Protein AF-A0A183IRE8-F1 (afdb_monomer_lite)

Sequence (276 aa):
MFDVYLGPLEVLHYILEGDEGDVHSLEAHPLFSELLFLESNCEDETADECCWVERSRWLKFEERAELDSGRWSKPLISLLSFQSLQQLRGCFKKSAPFLQNQVTSFNQLAEQIVENLLKEGDIQRSEAKICKECLQSPKKHLVGSRFATGINDEKEKPQTQEEDAVTPSFSSKLESKEKHVLTSILSPHPPSNILRKLPKDVEGACILIGYIPNITRPVAQFVRLEQAQLMPDLLEVPIPTRFVFVLFVPIGHVEQNAVMIGRCLGALFVDEVRED

Structure (mmCIF, N/CA/C/O backbone):
data_AF-A0A183IRE8-F1
#
_entry.id   AF-A0A183IRE8-F1
#
loop_
_atom_site.group_PDB
_atom_site.id
_atom_site.type_symbol
_atom_site.label_atom_id
_atom_site.label_alt_id
_atom_site.label_comp_id
_atom_site.label_asym_id
_atom_site.label_entity_id
_atom_site.label_seq_id
_atom_site.pdbx_PDB_ins_code
_atom_site.Cartn_x
_atom_site.Cartn_y
_atom_site.Cartn_z
_atom_site.occupancy
_atom_site.B_iso_or_equiv
_atom_site.auth_seq_id
_atom_site.auth_comp_id
_atom_site.auth_asym_id
_atom_site.auth_atom_id
_atom_site.pdbx_PDB_model_num
ATOM 1 N N . MET A 1 1 ? 10.516 -37.248 -8.821 1.00 34.56 1 MET A N 1
ATOM 2 C CA . MET A 1 1 ? 10.447 -36.250 -7.744 1.00 34.56 1 MET A CA 1
ATOM 3 C C . MET A 1 1 ? 10.292 -34.949 -8.495 1.00 34.56 1 MET A C 1
ATOM 5 O O . MET A 1 1 ? 11.198 -34.615 -9.241 1.00 34.56 1 MET A O 1
ATOM 9 N N . PHE A 1 2 ? 9.068 -34.431 -8.563 1.00 35.81 2 PHE A N 1
AT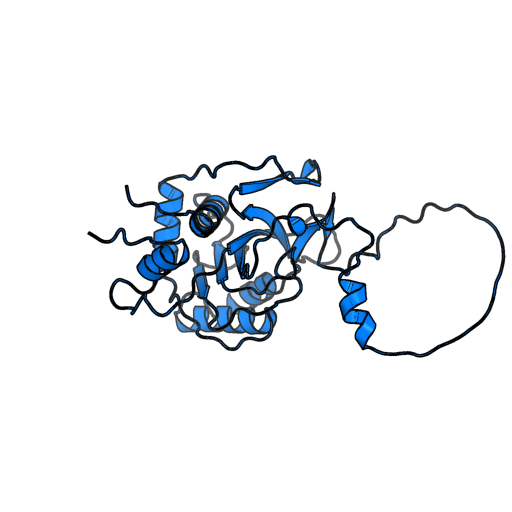OM 10 C CA . PHE A 1 2 ? 8.806 -33.190 -9.286 1.00 35.81 2 PHE A CA 1
ATOM 11 C C . PHE A 1 2 ? 9.207 -32.067 -8.338 1.00 35.81 2 PHE A C 1
ATOM 13 O O . PHE A 1 2 ? 8.664 -32.027 -7.237 1.00 35.81 2 PHE A O 1
ATOM 20 N N . ASP A 1 3 ? 10.174 -31.242 -8.736 1.00 33.34 3 ASP A N 1
ATOM 21 C CA . ASP A 1 3 ? 10.448 -29.976 -8.058 1.00 33.34 3 ASP A CA 1
ATOM 22 C C . ASP A 1 3 ? 9.158 -29.158 -8.119 1.00 33.34 3 ASP A C 1
ATOM 24 O O . ASP A 1 3 ? 8.680 -28.817 -9.209 1.00 33.34 3 ASP A O 1
ATOM 28 N N . VAL A 1 4 ? 8.531 -28.934 -6.966 1.00 45.22 4 VAL A N 1
ATOM 29 C CA . VAL A 1 4 ? 7.357 -28.072 -6.876 1.00 45.22 4 VAL A CA 1
ATOM 30 C C . VAL A 1 4 ? 7.907 -26.662 -6.748 1.00 45.22 4 VAL A C 1
ATOM 32 O O . VAL A 1 4 ? 8.344 -26.236 -5.687 1.00 45.22 4 VAL A O 1
ATOM 35 N N . TYR A 1 5 ? 7.962 -25.953 -7.870 1.00 49.03 5 TYR A N 1
ATOM 36 C CA . TYR A 1 5 ? 8.235 -24.523 -7.859 1.00 49.03 5 TYR A CA 1
ATOM 37 C C . TYR A 1 5 ? 7.138 -23.843 -7.034 1.00 49.03 5 TYR A C 1
ATOM 39 O O . TYR A 1 5 ? 5.971 -24.025 -7.357 1.00 49.03 5 TYR A O 1
ATOM 47 N N . LEU A 1 6 ? 7.506 -23.090 -5.991 1.00 52.91 6 LEU A N 1
ATOM 48 C CA . LEU A 1 6 ? 6.602 -22.140 -5.345 1.00 52.91 6 LEU A CA 1
ATOM 49 C C . LEU A 1 6 ? 7.028 -20.714 -5.716 1.00 52.91 6 LEU A C 1
ATOM 51 O O . LEU A 1 6 ? 7.963 -20.151 -5.153 1.00 52.91 6 LEU A O 1
ATOM 55 N N . GLY A 1 7 ? 6.342 -20.103 -6.672 1.00 58.84 7 GLY A N 1
ATOM 56 C CA . GLY A 1 7 ? 6.437 -18.679 -6.952 1.00 58.84 7 GLY A CA 1
ATOM 57 C C . GLY A 1 7 ? 5.934 -17.818 -5.779 1.00 58.84 7 GLY A C 1
ATOM 58 O O . GLY A 1 7 ? 5.276 -18.318 -4.862 1.00 58.84 7 GLY A O 1
ATOM 59 N N . PRO A 1 8 ? 6.163 -16.492 -5.822 1.00 60.38 8 PRO A N 1
ATOM 60 C CA . PRO A 1 8 ? 5.701 -15.537 -4.804 1.00 60.38 8 PRO A CA 1
ATOM 61 C C . PRO A 1 8 ? 4.225 -15.707 -4.421 1.00 60.38 8 PRO A C 1
ATOM 63 O O . PRO A 1 8 ? 3.831 -15.564 -3.263 1.00 60.38 8 PRO A O 1
ATOM 66 N N . LEU A 1 9 ? 3.403 -16.028 -5.422 1.00 61.34 9 LEU A N 1
ATOM 67 C CA . LEU A 1 9 ? 1.973 -16.258 -5.285 1.00 61.34 9 LEU A CA 1
ATOM 68 C C . LEU A 1 9 ? 1.639 -17.552 -4.566 1.00 61.34 9 LEU A C 1
ATOM 70 O O . LEU A 1 9 ? 0.673 -17.567 -3.816 1.00 61.34 9 LEU A O 1
ATOM 74 N N . GLU A 1 10 ? 2.426 -18.602 -4.757 1.00 62.94 10 GLU A N 1
ATOM 75 C CA . GLU A 1 10 ? 2.242 -19.883 -4.080 1.00 62.94 10 GLU A CA 1
ATOM 76 C C . GLU A 1 10 ? 2.718 -19.781 -2.630 1.00 62.94 10 GLU A C 1
ATOM 78 O O . GLU A 1 10 ? 2.055 -20.296 -1.737 1.00 62.94 10 GLU A O 1
ATOM 83 N N . VAL A 1 11 ? 3.781 -19.014 -2.355 1.00 65.69 11 VAL A N 1
ATOM 84 C CA . VAL A 1 11 ? 4.189 -18.668 -0.982 1.00 65.69 11 VAL A CA 1
ATOM 85 C C . VAL A 1 11 ? 3.098 -17.860 -0.280 1.00 65.69 11 VAL A C 1
ATOM 87 O O . VAL A 1 11 ? 2.743 -18.156 0.860 1.00 65.69 11 VAL A O 1
ATOM 90 N N . LEU A 1 12 ? 2.531 -16.852 -0.948 1.00 67.62 12 LEU A N 1
ATOM 91 C CA . LEU A 1 12 ? 1.402 -16.092 -0.412 1.00 67.62 12 LEU A CA 1
ATOM 92 C C . LEU A 1 12 ? 0.166 -16.972 -0.245 1.00 67.62 12 LEU A C 1
ATOM 94 O O . LEU A 1 12 ? -0.453 -16.930 0.807 1.00 67.62 12 LEU A O 1
ATOM 98 N N . HIS A 1 13 ? -0.177 -17.800 -1.224 1.00 63.81 13 HIS A N 1
ATOM 99 C CA . HIS A 1 13 ? -1.293 -18.735 -1.138 1.00 63.81 13 HIS A CA 1
ATOM 100 C C . HIS A 1 13 ? -1.107 -19.699 0.036 1.00 63.81 13 HIS A C 1
ATOM 102 O O . HIS A 1 13 ? -1.996 -19.812 0.865 1.00 63.81 13 HIS A O 1
ATOM 108 N N . TYR A 1 14 ? 0.077 -20.277 0.214 1.00 64.81 14 TYR A N 1
ATOM 109 C CA . TYR A 1 14 ? 0.388 -21.120 1.366 1.00 64.81 14 TYR A CA 1
ATOM 110 C C . TYR A 1 14 ? 0.271 -20.359 2.699 1.00 64.81 14 TYR A C 1
ATOM 112 O O . TYR A 1 14 ? -0.251 -20.881 3.684 1.00 64.81 14 TYR A O 1
ATOM 120 N N . ILE A 1 15 ? 0.722 -19.100 2.748 1.00 63.75 15 ILE A N 1
ATOM 121 C CA . ILE A 1 15 ? 0.606 -18.247 3.943 1.00 63.75 15 ILE A CA 1
ATOM 122 C C . ILE A 1 15 ? -0.857 -17.892 4.258 1.00 63.75 15 ILE A C 1
ATOM 124 O O . ILE A 1 15 ? -1.199 -17.761 5.436 1.00 63.75 15 ILE A O 1
ATOM 128 N N . LEU A 1 16 ? -1.693 -17.695 3.236 1.00 63.22 16 LEU A N 1
ATOM 129 C CA . LEU A 1 16 ? -3.036 -17.119 3.357 1.00 63.22 16 LEU A CA 1
ATOM 130 C C . LEU A 1 16 ? -4.154 -18.173 3.369 1.00 63.22 16 LEU A C 1
ATOM 132 O O . LEU A 1 16 ? -5.119 -18.028 4.113 1.00 63.22 16 LEU A O 1
ATOM 136 N N . GLU A 1 17 ? -4.033 -19.213 2.553 1.00 57.50 17 GLU A N 1
ATOM 137 C CA . GLU A 1 17 ? -5.046 -20.242 2.285 1.00 57.50 17 GLU A CA 1
ATOM 138 C C . GLU A 1 17 ? -4.648 -21.622 2.855 1.00 57.50 17 GLU A C 1
ATOM 140 O O . GLU A 1 17 ? -5.501 -22.494 3.006 1.00 57.50 17 GLU A O 1
ATOM 145 N N . GLY A 1 18 ? -3.387 -21.809 3.270 1.00 56.41 18 GLY A N 1
ATOM 146 C CA . GLY A 1 18 ? -2.888 -23.091 3.779 1.00 56.41 18 GLY A CA 1
ATOM 147 C C . GLY A 1 18 ? -2.731 -24.147 2.676 1.00 56.41 18 GLY A C 1
ATOM 148 O O . GLY A 1 18 ? -2.629 -23.813 1.503 1.00 56.41 18 GLY A O 1
ATOM 149 N N . ASP A 1 19 ? -2.691 -25.426 3.057 1.00 53.12 19 ASP A N 1
ATOM 150 C CA . ASP A 1 19 ? -2.487 -26.577 2.148 1.00 53.12 19 ASP A CA 1
ATOM 151 C C . ASP A 1 19 ? -3.797 -27.068 1.482 1.00 53.12 19 ASP A C 1
ATOM 153 O O . ASP A 1 19 ? -3.827 -28.112 0.841 1.00 53.12 19 ASP A O 1
ATOM 157 N N . GLU A 1 20 ? -4.920 -26.361 1.681 1.00 49.06 20 GLU A N 1
ATOM 158 C CA . GLU A 1 20 ? -6.262 -26.832 1.283 1.00 49.06 20 GLU A CA 1
ATOM 159 C C . GLU A 1 20 ? -6.780 -26.248 -0.049 1.00 49.06 20 GLU A C 1
ATOM 161 O O . GLU A 1 20 ? -7.888 -26.580 -0.477 1.00 49.06 20 GLU A O 1
ATOM 166 N N . GLY A 1 21 ? -6.001 -25.400 -0.729 1.00 49.88 21 GLY A N 1
ATOM 167 C CA . GLY A 1 21 ? -6.347 -24.838 -2.038 1.00 49.88 21 GLY A CA 1
ATOM 168 C C . GLY A 1 21 ? -5.751 -25.641 -3.197 1.00 49.88 21 GLY A C 1
ATOM 169 O O . GLY A 1 21 ? -4.587 -26.025 -3.162 1.00 49.88 21 GLY A O 1
ATOM 170 N N . ASP A 1 22 ? -6.533 -25.888 -4.252 1.00 48.50 22 ASP A N 1
ATOM 171 C CA . ASP A 1 22 ? -6.048 -26.519 -5.487 1.00 48.50 22 ASP A CA 1
ATOM 172 C C . ASP A 1 22 ? -5.129 -25.532 -6.243 1.00 48.50 22 ASP A C 1
ATOM 174 O O . ASP A 1 22 ? -5.569 -24.758 -7.102 1.00 48.50 22 ASP A O 1
ATOM 178 N N . VAL A 1 23 ? -3.843 -25.523 -5.862 1.00 50.22 23 VAL A N 1
ATOM 179 C CA . VAL A 1 23 ? -2.781 -24.614 -6.347 1.00 50.22 23 VAL A CA 1
ATOM 180 C C . VAL A 1 23 ? -2.656 -24.640 -7.878 1.00 50.22 23 VAL A C 1
ATOM 182 O O . VAL A 1 23 ? -2.256 -23.663 -8.504 1.00 50.22 23 VAL A O 1
ATOM 185 N N . HIS A 1 24 ? -3.086 -25.732 -8.512 1.00 46.19 24 HIS A N 1
ATOM 186 C CA . HIS A 1 24 ? -2.929 -25.998 -9.940 1.00 46.19 24 HIS A CA 1
ATOM 187 C C . HIS A 1 24 ? -3.808 -25.157 -10.885 1.00 46.19 24 HIS A C 1
ATOM 189 O O . HIS A 1 24 ? -3.709 -25.328 -12.100 1.00 46.19 24 HIS A O 1
ATOM 195 N N . SER A 1 25 ? -4.660 -24.261 -10.371 1.00 50.06 25 SER A N 1
ATOM 196 C CA . SER A 1 25 ? -5.586 -23.460 -11.193 1.00 50.06 25 SER A CA 1
ATOM 197 C C . SER A 1 25 ? -5.311 -21.950 -11.225 1.00 50.06 25 SER A C 1
ATOM 199 O O . SER A 1 25 ? -5.958 -21.239 -11.996 1.00 50.06 25 SER A O 1
ATOM 201 N N . LEU A 1 26 ? -4.361 -21.445 -10.431 1.00 60.09 26 LEU A N 1
ATOM 202 C CA . LEU A 1 26 ? -4.026 -20.019 -10.393 1.00 60.09 26 LEU A CA 1
ATOM 203 C C . LEU A 1 26 ? -2.845 -19.728 -11.325 1.00 60.09 26 LEU A C 1
ATOM 205 O O . LEU A 1 26 ? -1.710 -20.106 -11.050 1.00 60.09 26 LEU A O 1
ATOM 209 N N . GLU A 1 27 ? -3.112 -19.048 -12.439 1.00 63.38 27 GLU A N 1
ATOM 210 C CA . GLU A 1 27 ? -2.063 -18.603 -13.357 1.00 63.38 27 GLU A CA 1
ATOM 211 C C . GLU A 1 27 ? -1.200 -17.536 -12.664 1.00 63.38 27 GLU A C 1
ATOM 213 O O . GLU A 1 27 ? -1.694 -16.496 -12.220 1.00 63.38 27 GLU A O 1
ATOM 218 N N . ALA A 1 28 ? 0.090 -17.830 -12.492 1.00 72.06 28 ALA A N 1
ATOM 219 C CA . ALA A 1 28 ? 1.004 -16.944 -11.792 1.00 72.06 28 ALA A CA 1
ATOM 220 C C . ALA A 1 28 ? 1.545 -15.859 -12.732 1.00 72.06 28 ALA A C 1
ATOM 222 O O . ALA A 1 28 ? 2.204 -16.154 -13.730 1.00 72.06 28 ALA A O 1
ATOM 223 N N . HIS A 1 29 ? 1.315 -14.596 -12.374 1.00 83.50 29 HIS A N 1
ATOM 224 C CA . HIS A 1 29 ? 1.820 -13.436 -13.105 1.00 83.50 29 HIS A CA 1
ATOM 225 C C . HIS A 1 29 ? 3.054 -12.839 -12.410 1.00 83.50 29 HIS A C 1
ATOM 227 O O . HIS A 1 29 ? 3.109 -12.814 -11.176 1.00 83.50 29 HIS A O 1
ATOM 233 N N . PRO A 1 30 ? 4.049 -12.319 -13.156 1.00 88.25 30 PRO A N 1
ATOM 234 C CA . PRO A 1 30 ? 5.121 -11.526 -12.566 1.00 88.25 30 PRO A CA 1
ATOM 235 C C . PRO A 1 30 ? 4.552 -10.313 -11.826 1.00 88.25 30 PRO A C 1
ATOM 237 O O . PRO A 1 30 ? 3.609 -9.685 -12.308 1.00 88.25 30 PRO A O 1
ATOM 240 N N . LEU A 1 31 ? 5.162 -9.939 -10.701 1.00 91.12 31 LEU A N 1
ATOM 241 C CA . LEU A 1 31 ? 4.717 -8.794 -9.914 1.00 91.12 31 LEU A CA 1
ATOM 242 C C . LEU A 1 31 ? 5.678 -7.617 -10.015 1.00 91.12 31 LEU A C 1
ATOM 244 O O . LEU A 1 31 ? 6.898 -7.753 -9.913 1.00 91.12 31 LEU A O 1
ATOM 248 N N . PHE A 1 32 ? 5.092 -6.437 -10.157 1.00 94.50 32 PHE A N 1
ATOM 249 C CA . PHE A 1 32 ? 5.722 -5.176 -9.815 1.00 94.50 32 PHE A CA 1
ATOM 250 C C . PHE A 1 32 ? 5.057 -4.649 -8.543 1.00 94.50 32 PHE A C 1
ATOM 252 O O . PHE A 1 32 ? 3.830 -4.602 -8.462 1.00 94.50 32 PHE A O 1
ATOM 259 N N . SER A 1 33 ? 5.846 -4.278 -7.537 1.00 95.75 33 SER A N 1
ATOM 260 C CA . SER A 1 33 ? 5.312 -3.771 -6.273 1.00 95.75 33 SER A CA 1
ATOM 261 C C . SER A 1 33 ? 5.856 -2.402 -5.909 1.00 95.75 33 SER A C 1
ATOM 263 O O . SER A 1 33 ? 7.030 -2.113 -6.133 1.00 95.75 33 SER A O 1
ATOM 265 N N . GLU A 1 34 ? 5.003 -1.586 -5.302 1.00 96.81 34 GLU A N 1
ATOM 266 C CA . GLU A 1 34 ? 5.341 -0.264 -4.780 1.00 96.81 34 GLU A CA 1
ATOM 267 C C . GLU A 1 34 ? 4.964 -0.170 -3.307 1.00 96.81 34 GLU A C 1
ATOM 269 O O . GLU A 1 34 ? 3.898 -0.625 -2.886 1.00 96.81 34 GLU A O 1
ATOM 274 N N . LEU A 1 35 ? 5.839 0.455 -2.524 1.00 97.38 35 LEU A N 1
ATOM 275 C CA . LEU A 1 35 ? 5.600 0.814 -1.137 1.00 97.38 35 LEU A CA 1
ATOM 276 C C . LEU A 1 35 ? 5.450 2.321 -1.029 1.00 97.38 35 LEU A C 1
ATOM 278 O O . LEU A 1 35 ? 6.407 3.062 -1.264 1.00 97.38 35 LEU A O 1
ATOM 282 N N . LEU A 1 36 ? 4.274 2.750 -0.582 1.00 97.00 36 LEU A N 1
ATOM 283 C CA . LEU A 1 36 ? 3.995 4.128 -0.229 1.00 97.00 36 LEU A CA 1
ATOM 284 C C . LEU A 1 36 ? 3.869 4.272 1.286 1.00 97.00 36 LEU A C 1
ATOM 286 O O . LEU A 1 36 ? 3.296 3.427 1.981 1.00 97.00 36 LEU A O 1
ATOM 290 N N . PHE A 1 37 ? 4.406 5.377 1.786 1.00 95.38 37 PHE A N 1
ATOM 291 C CA . PHE A 1 37 ? 4.333 5.755 3.186 1.00 95.38 37 PHE A CA 1
ATOM 292 C C . PHE A 1 37 ? 3.465 7.001 3.353 1.00 95.38 37 PHE A C 1
ATOM 294 O O . PHE A 1 37 ? 3.597 7.944 2.576 1.00 95.38 37 PHE A O 1
ATOM 301 N N . LEU A 1 38 ? 2.571 7.003 4.343 1.00 93.94 38 LEU A N 1
ATOM 302 C CA . LEU A 1 38 ? 1.716 8.157 4.613 1.00 93.94 38 LEU A CA 1
ATOM 303 C C . LEU A 1 38 ? 2.516 9.253 5.322 1.00 93.94 38 LEU A C 1
ATOM 305 O O . LEU A 1 38 ? 2.998 9.056 6.439 1.00 93.94 38 LEU A O 1
ATOM 309 N N . GLU A 1 39 ? 2.602 10.417 4.696 1.00 88.75 39 GLU A N 1
ATOM 310 C CA . GLU A 1 39 ? 3.208 11.620 5.252 1.00 88.75 39 GLU A CA 1
ATOM 311 C C . GLU A 1 39 ? 2.124 12.654 5.548 1.00 88.75 39 GLU A C 1
ATOM 313 O O . GLU A 1 39 ? 1.183 12.838 4.776 1.00 88.75 39 GLU A O 1
ATOM 318 N N . SER A 1 40 ? 2.238 13.328 6.691 1.00 79.62 40 SER A N 1
ATOM 319 C CA . SER A 1 40 ? 1.422 14.507 6.988 1.00 79.62 40 SER A CA 1
ATOM 320 C C . SER A 1 40 ? 2.179 15.729 6.485 1.00 79.62 40 SER A C 1
ATOM 322 O O . SER A 1 40 ? 3.323 15.940 6.888 1.00 79.62 40 SER A O 1
ATOM 324 N N . ASN A 1 41 ? 1.572 16.490 5.575 1.00 58.59 41 ASN A N 1
ATOM 325 C CA . ASN A 1 41 ? 2.189 17.678 5.000 1.00 58.59 41 ASN A CA 1
ATOM 326 C C . ASN A 1 41 ? 2.127 18.800 6.053 1.00 58.59 41 ASN A C 1
ATOM 328 O O . ASN A 1 41 ? 1.117 19.477 6.181 1.00 58.59 41 ASN A O 1
ATOM 332 N N . CYS A 1 42 ? 3.174 18.954 6.866 1.00 48.31 42 CYS A N 1
ATOM 333 C CA . CYS A 1 42 ? 3.242 20.008 7.890 1.00 48.31 42 CYS A CA 1
ATOM 334 C C . CYS A 1 42 ? 3.743 21.361 7.341 1.00 48.31 42 CYS A C 1
ATOM 336 O O . CYS A 1 42 ? 3.923 22.290 8.125 1.00 48.31 42 CYS A O 1
ATOM 338 N N . GLU A 1 43 ? 4.039 21.463 6.039 1.00 46.84 43 GLU A N 1
ATOM 339 C CA . GLU A 1 43 ? 4.733 22.621 5.449 1.00 46.84 43 GLU A CA 1
ATOM 340 C C . GLU A 1 43 ? 3.804 23.610 4.722 1.00 46.84 43 GLU A C 1
ATOM 342 O O . GLU A 1 43 ? 4.151 24.786 4.619 1.00 46.84 43 GLU A O 1
ATOM 347 N N . ASP A 1 44 ? 2.609 23.186 4.297 1.00 43.66 44 ASP A N 1
ATOM 348 C CA . ASP A 1 44 ? 1.636 24.053 3.624 1.00 43.66 44 ASP A CA 1
ATOM 349 C C . ASP A 1 44 ? 0.518 24.454 4.599 1.00 43.66 44 ASP A C 1
ATOM 351 O O . ASP A 1 44 ? -0.306 23.637 5.000 1.00 43.66 44 ASP A O 1
ATOM 355 N N . GLU A 1 45 ? 0.451 25.736 4.973 1.00 44.00 45 GLU A N 1
ATOM 356 C CA . GLU A 1 45 ? -0.563 26.291 5.895 1.00 44.00 45 GLU A CA 1
ATOM 357 C C . GLU A 1 45 ? -2.017 26.206 5.364 1.00 44.00 45 GLU A C 1
ATOM 359 O O . GLU A 1 45 ? -2.964 26.634 6.030 1.00 44.00 45 GLU A O 1
ATOM 364 N N . THR A 1 46 ? -2.230 25.648 4.169 1.00 44.09 46 THR A N 1
ATOM 365 C CA . THR A 1 46 ? -3.548 25.431 3.570 1.00 44.09 46 THR A CA 1
ATOM 366 C C . THR A 1 46 ? -3.974 23.969 3.705 1.00 44.09 46 THR A C 1
ATOM 368 O O . THR A 1 46 ? -3.789 23.185 2.785 1.00 44.09 46 THR A O 1
ATOM 371 N N . ALA A 1 47 ? -4.612 23.670 4.841 1.00 45.56 47 ALA A N 1
ATOM 372 C CA . ALA A 1 47 ? -5.266 22.409 5.210 1.00 45.56 47 ALA A CA 1
ATOM 373 C C . ALA A 1 47 ? -4.339 21.184 5.355 1.00 45.56 47 ALA A C 1
ATOM 375 O O . ALA A 1 47 ? -3.638 20.789 4.433 1.00 45.56 47 ALA A O 1
ATOM 376 N N . ASP A 1 48 ? -4.416 20.554 6.533 1.00 50.66 48 ASP A N 1
ATOM 377 C CA . ASP A 1 48 ? -3.797 19.276 6.905 1.00 50.66 48 ASP A CA 1
ATOM 378 C C . ASP A 1 48 ? -4.196 18.122 5.954 1.00 50.66 48 ASP A C 1
ATOM 380 O O . ASP A 1 48 ? -4.985 17.243 6.309 1.00 50.66 48 ASP A O 1
ATOM 384 N N . GLU A 1 49 ? -3.674 18.090 4.730 1.00 69.25 49 GLU A N 1
ATOM 385 C CA . GLU A 1 49 ? -3.877 16.978 3.804 1.00 69.25 49 GLU A CA 1
ATOM 386 C C . GLU A 1 49 ? -2.663 16.043 3.850 1.00 69.25 49 GLU A C 1
ATOM 388 O O . GLU A 1 49 ? -1.582 16.327 3.332 1.00 69.25 49 GLU A O 1
ATOM 393 N N . CYS A 1 50 ? -2.831 14.894 4.512 1.00 84.88 50 CYS A N 1
ATOM 394 C CA . CYS A 1 50 ? -1.858 13.809 4.429 1.00 84.88 50 CYS A CA 1
ATOM 395 C C . CYS A 1 50 ? -1.814 13.239 3.004 1.00 84.88 50 CYS A C 1
ATOM 397 O O . CYS A 1 50 ? -2.840 13.157 2.325 1.00 84.88 50 CYS A O 1
ATOM 399 N N . CYS A 1 51 ? -0.633 12.826 2.549 1.00 91.94 51 CYS A N 1
ATOM 400 C CA . CYS A 1 51 ? -0.437 12.223 1.235 1.00 91.94 51 CYS A CA 1
ATOM 401 C C . CYS A 1 51 ? 0.452 10.983 1.326 1.00 91.94 51 CYS A C 1
ATOM 403 O O . CYS A 1 51 ? 1.282 10.840 2.222 1.00 91.94 51 CYS A O 1
ATOM 405 N N . TRP A 1 52 ? 0.253 10.057 0.399 1.00 94.56 52 TRP A N 1
ATOM 406 C CA . TRP A 1 52 ? 1.087 8.874 0.263 1.00 94.56 52 TRP A CA 1
ATOM 407 C C . TRP A 1 52 ? 2.290 9.211 -0.598 1.00 94.56 52 TRP A C 1
ATOM 409 O O . TRP A 1 52 ? 2.120 9.697 -1.711 1.00 94.56 52 TRP A O 1
ATOM 419 N N . VAL A 1 53 ? 3.488 8.922 -0.109 1.00 93.38 53 VAL A N 1
ATOM 420 C CA . VAL A 1 53 ? 4.739 9.168 -0.828 1.00 93.38 53 VAL A CA 1
ATOM 421 C C . VAL A 1 53 ? 5.427 7.839 -1.087 1.00 93.38 53 VAL A C 1
ATOM 423 O O . VAL A 1 53 ? 5.662 7.055 -0.164 1.00 93.38 53 VAL A O 1
ATOM 426 N N . GLU A 1 54 ? 5.744 7.568 -2.347 1.00 94.38 54 GLU A N 1
ATOM 427 C CA . GLU A 1 54 ? 6.474 6.371 -2.748 1.00 94.38 54 GLU A CA 1
ATOM 428 C C . GLU A 1 54 ? 7.876 6.330 -2.114 1.00 94.38 54 GLU A C 1
ATOM 430 O O . GLU A 1 54 ? 8.652 7.285 -2.177 1.00 94.38 54 GLU A O 1
ATOM 435 N N . ARG A 1 55 ? 8.219 5.210 -1.471 1.00 94.38 55 ARG A N 1
ATOM 436 C CA . ARG A 1 55 ? 9.502 5.028 -0.771 1.00 94.38 55 ARG A CA 1
ATOM 437 C C . ARG A 1 55 ? 10.370 3.944 -1.386 1.00 94.38 55 ARG A C 1
ATOM 439 O O . ARG A 1 55 ? 11.598 4.000 -1.275 1.00 94.38 55 ARG A O 1
ATOM 446 N N . SER A 1 56 ? 9.773 2.907 -1.958 1.00 95.62 56 SER A N 1
ATOM 447 C CA . SER A 1 56 ? 10.504 1.773 -2.524 1.00 95.62 56 SER A CA 1
ATOM 448 C C . SER A 1 56 ? 9.652 1.044 -3.547 1.00 95.62 56 SER A C 1
ATOM 450 O O . SER A 1 56 ? 8.431 1.025 -3.419 1.00 95.62 56 SER A O 1
ATOM 452 N N . ARG A 1 57 ? 10.304 0.391 -4.507 1.00 95.75 57 ARG A N 1
ATOM 453 C CA . ARG A 1 57 ? 9.642 -0.461 -5.494 1.00 95.75 57 ARG A CA 1
ATOM 454 C C . ARG A 1 57 ? 10.451 -1.712 -5.802 1.00 95.75 57 ARG A C 1
ATOM 456 O O . ARG A 1 57 ? 11.675 -1.717 -5.646 1.00 95.75 57 ARG A O 1
ATOM 463 N N . TRP A 1 58 ? 9.771 -2.750 -6.277 1.00 95.19 58 TRP A N 1
ATOM 464 C CA . TRP A 1 58 ? 10.373 -4.022 -6.656 1.00 95.19 58 TRP A CA 1
ATOM 465 C C . TRP A 1 58 ? 9.819 -4.529 -7.984 1.00 95.19 58 TRP A C 1
ATOM 467 O O . TRP A 1 58 ? 8.618 -4.516 -8.226 1.00 95.19 58 TRP A O 1
ATOM 477 N N . LEU A 1 59 ? 10.722 -5.047 -8.812 1.00 90.69 59 LEU A N 1
ATOM 478 C CA . LEU A 1 59 ? 10.396 -5.900 -9.966 1.00 90.69 59 LEU A CA 1
ATOM 479 C C . LEU A 1 59 ? 11.175 -7.222 -9.913 1.00 90.69 59 LEU A C 1
ATOM 481 O O . LEU A 1 59 ? 10.661 -8.285 -10.222 1.00 90.69 59 LEU A O 1
ATOM 485 N N . LYS A 1 60 ? 12.446 -7.129 -9.520 1.00 87.06 60 LYS A N 1
ATOM 486 C CA . LYS A 1 60 ? 13.343 -8.251 -9.185 1.00 87.06 60 LYS A CA 1
ATOM 487 C C . LYS A 1 60 ? 14.260 -7.850 -8.041 1.00 87.06 60 LYS A C 1
ATOM 489 O O . LYS A 1 60 ? 14.499 -8.588 -7.100 1.00 87.06 60 LYS A O 1
ATOM 494 N N . PHE A 1 61 ? 14.760 -6.627 -8.151 1.00 91.38 61 PHE A N 1
ATOM 495 C CA . PHE A 1 61 ? 15.537 -5.948 -7.134 1.00 91.38 61 PHE A CA 1
ATOM 496 C C . PHE A 1 61 ? 14.716 -4.807 -6.549 1.00 91.38 61 PHE A C 1
ATOM 498 O O . PHE A 1 61 ? 13.820 -4.279 -7.211 1.00 91.38 61 PHE A O 1
ATOM 505 N N . GLU A 1 62 ? 15.072 -4.425 -5.333 1.00 94.56 62 GLU A N 1
ATOM 506 C CA . GLU A 1 62 ? 14.571 -3.239 -4.661 1.00 94.56 62 GLU A CA 1
ATOM 507 C C . GLU A 1 62 ? 15.275 -1.995 -5.211 1.00 94.56 62 GLU A C 1
ATOM 509 O O . GLU A 1 62 ? 16.503 -1.946 -5.301 1.00 94.56 62 GLU A O 1
ATOM 514 N N . GLU A 1 63 ? 14.505 -0.965 -5.530 1.00 94.56 63 GLU A N 1
ATOM 515 C CA . GLU A 1 63 ? 14.992 0.400 -5.712 1.00 94.56 63 GLU A CA 1
ATOM 516 C C . GLU A 1 63 ? 14.331 1.272 -4.639 1.00 94.56 63 GLU A C 1
ATOM 518 O O . GLU A 1 63 ? 13.137 1.135 -4.371 1.00 94.56 63 GLU A O 1
ATOM 523 N N . ARG A 1 64 ? 15.099 2.153 -3.991 1.00 93.50 64 ARG A N 1
ATOM 524 C CA . ARG A 1 64 ? 14.597 3.063 -2.951 1.00 93.50 64 ARG A CA 1
ATOM 525 C C . ARG A 1 64 ? 14.577 4.490 -3.461 1.00 93.50 64 ARG A C 1
ATOM 527 O O . ARG A 1 64 ? 15.513 4.902 -4.145 1.00 93.50 64 ARG A O 1
ATOM 534 N N . ALA A 1 65 ? 13.549 5.238 -3.090 1.00 91.38 65 ALA A N 1
ATOM 535 C CA . ALA A 1 65 ? 13.490 6.659 -3.374 1.00 91.38 65 ALA A CA 1
ATOM 536 C C . ALA A 1 65 ? 14.415 7.419 -2.409 1.00 91.38 65 ALA A C 1
ATOM 538 O O . ALA A 1 65 ? 14.279 7.333 -1.186 1.00 91.38 65 ALA A O 1
ATOM 539 N N . GLU A 1 66 ? 15.370 8.162 -2.958 1.00 87.88 66 GLU A N 1
ATOM 540 C CA . GLU A 1 66 ? 16.212 9.103 -2.226 1.00 87.88 66 GLU A CA 1
ATOM 541 C C . GLU A 1 66 ? 15.500 10.461 -2.190 1.00 87.88 66 GLU A C 1
ATOM 543 O O . GLU A 1 66 ? 15.576 11.232 -3.147 1.00 87.88 66 GLU A O 1
ATOM 548 N N . LEU A 1 67 ? 14.775 10.740 -1.100 1.00 77.56 67 LEU A N 1
ATOM 549 C CA . LEU A 1 67 ? 13.902 11.918 -1.001 1.00 77.56 67 LEU A CA 1
ATOM 550 C C . LEU A 1 67 ? 14.636 13.245 -1.250 1.00 77.56 67 LEU A C 1
ATOM 552 O O . LEU A 1 67 ? 14.119 14.095 -1.966 1.00 77.56 67 LEU A O 1
ATOM 556 N N . ASP A 1 68 ? 15.858 13.387 -0.730 1.00 78.50 68 ASP A N 1
ATOM 557 C CA . ASP A 1 68 ? 16.646 14.621 -0.857 1.00 78.50 68 ASP A CA 1
ATOM 558 C C . ASP A 1 68 ? 17.113 14.886 -2.296 1.00 78.50 68 ASP A C 1
ATOM 560 O O . ASP A 1 68 ? 17.316 16.031 -2.700 1.00 78.50 68 ASP A O 1
ATOM 564 N N . SER A 1 69 ? 17.334 13.821 -3.074 1.00 80.81 69 SER A N 1
ATOM 565 C CA . SER A 1 69 ? 17.896 13.908 -4.425 1.00 80.81 69 SER A CA 1
ATOM 566 C C . SER A 1 69 ? 16.841 13.752 -5.523 1.00 80.81 69 SER A C 1
ATOM 568 O O . SER A 1 69 ? 17.136 14.034 -6.690 1.00 80.81 69 SER A O 1
ATOM 570 N N . GLY A 1 70 ? 15.630 13.304 -5.166 1.00 82.06 70 GLY A N 1
ATOM 571 C CA . GLY A 1 70 ? 14.556 12.987 -6.104 1.00 82.06 70 GLY A CA 1
ATOM 572 C C . GLY A 1 70 ? 14.960 11.883 -7.080 1.00 82.06 70 GLY A C 1
ATOM 573 O O . GLY A 1 70 ? 14.622 11.947 -8.259 1.00 82.06 70 GLY A O 1
ATOM 574 N N . ARG A 1 71 ? 15.767 10.909 -6.645 1.00 87.56 71 ARG A N 1
ATOM 575 C CA . ARG A 1 71 ? 16.285 9.845 -7.518 1.00 87.56 71 ARG A CA 1
ATOM 576 C C . ARG A 1 71 ? 16.035 8.471 -6.932 1.00 87.56 71 ARG A C 1
ATOM 578 O O . ARG A 1 71 ? 15.971 8.277 -5.725 1.00 87.56 71 ARG A O 1
ATOM 585 N N . TRP A 1 72 ? 15.943 7.501 -7.828 1.00 90.88 72 TRP A N 1
ATOM 586 C CA . TRP A 1 72 ? 15.979 6.095 -7.464 1.00 90.88 72 TRP A CA 1
ATOM 587 C C . TRP A 1 72 ? 17.411 5.663 -7.159 1.00 90.88 72 TRP A C 1
ATOM 589 O O . TRP A 1 72 ? 18.337 5.976 -7.917 1.00 90.88 72 TRP A O 1
ATOM 599 N N . SER A 1 73 ? 17.581 4.902 -6.079 1.00 91.88 73 SER A N 1
ATOM 600 C CA . SER A 1 73 ? 18.831 4.214 -5.779 1.00 91.88 73 SER A CA 1
ATOM 601 C C . SER A 1 73 ? 19.190 3.231 -6.897 1.00 91.88 73 SER A C 1
ATOM 603 O O . SER A 1 73 ? 18.362 2.842 -7.723 1.00 91.88 73 SER A O 1
ATOM 605 N N . LYS A 1 74 ? 20.432 2.738 -6.891 1.00 89.75 74 LYS A N 1
ATOM 606 C CA . LYS A 1 74 ? 20.769 1.564 -7.709 1.00 89.75 74 LYS A CA 1
ATOM 607 C C . LYS A 1 74 ? 19.922 0.357 -7.264 1.00 89.75 74 LYS A C 1
ATOM 609 O O . LYS A 1 74 ? 19.649 0.260 -6.066 1.00 89.75 74 LYS A O 1
ATOM 614 N N . PRO A 1 75 ? 19.565 -0.563 -8.179 1.00 90.94 75 PRO A N 1
ATOM 615 C CA . PRO A 1 75 ? 18.893 -1.809 -7.821 1.00 90.94 75 PRO A CA 1
ATOM 616 C C . PRO A 1 75 ? 19.712 -2.608 -6.800 1.00 90.94 75 PRO A C 1
ATOM 618 O O . PRO A 1 75 ? 20.918 -2.789 -6.989 1.00 90.94 75 PRO A O 1
ATOM 621 N N . LEU A 1 76 ? 19.071 -3.090 -5.735 1.00 91.12 76 LEU A N 1
ATOM 622 C CA . LEU A 1 76 ? 19.707 -3.860 -4.664 1.00 91.12 76 LEU A CA 1
ATOM 623 C C . LEU A 1 76 ? 18.875 -5.081 -4.242 1.00 91.12 76 LEU A C 1
ATOM 625 O O . LEU A 1 76 ? 17.667 -5.141 -4.448 1.00 91.12 76 LEU A O 1
ATOM 629 N N . ILE A 1 77 ? 19.532 -6.059 -3.619 1.00 90.19 77 ILE A N 1
ATOM 630 C CA . ILE A 1 77 ? 18.854 -7.186 -2.965 1.00 90.19 77 ILE A CA 1
ATOM 631 C C . ILE A 1 77 ? 18.322 -6.707 -1.614 1.00 90.19 77 ILE A C 1
ATOM 633 O O . ILE A 1 77 ? 19.070 -6.125 -0.823 1.00 90.19 77 ILE A O 1
ATOM 637 N N . SER A 1 78 ? 17.043 -6.954 -1.336 1.00 90.12 78 SER A N 1
ATOM 638 C CA . SER A 1 78 ? 16.417 -6.533 -0.086 1.00 90.12 78 SER A CA 1
ATOM 639 C C . SER A 1 78 ? 17.068 -7.176 1.133 1.00 90.12 78 SER A C 1
ATOM 641 O O . SER A 1 78 ? 17.007 -8.383 1.336 1.00 90.12 78 SER A O 1
ATOM 643 N N . LEU A 1 79 ? 17.645 -6.342 1.998 1.00 88.25 79 LEU A N 1
ATOM 644 C CA . LEU A 1 79 ? 18.058 -6.758 3.336 1.00 88.25 79 LEU A CA 1
ATOM 645 C C . LEU A 1 79 ? 16.867 -6.618 4.286 1.00 88.25 79 LEU A C 1
ATOM 647 O O . LEU A 1 79 ? 16.370 -5.502 4.499 1.00 88.25 79 LEU A O 1
ATOM 651 N N . LEU A 1 80 ? 16.419 -7.753 4.820 1.00 89.00 80 LEU A N 1
ATOM 652 C CA . LEU A 1 80 ? 15.258 -7.886 5.699 1.00 89.00 80 LEU A CA 1
ATOM 653 C C . LEU A 1 80 ? 15.696 -8.277 7.113 1.00 89.00 80 LEU A C 1
ATOM 655 O O . LEU A 1 80 ? 16.709 -8.948 7.297 1.00 89.00 80 LEU A O 1
ATOM 659 N N . SER A 1 81 ? 14.919 -7.876 8.120 1.00 88.31 81 SER A N 1
ATOM 660 C CA . SER A 1 81 ? 15.140 -8.314 9.500 1.00 88.31 81 SER A CA 1
ATOM 661 C C . SER A 1 81 ? 14.194 -9.464 9.851 1.00 88.31 81 SER A C 1
ATOM 663 O O . SER A 1 81 ? 13.023 -9.455 9.464 1.00 88.31 81 SER A O 1
ATOM 665 N N . PHE A 1 82 ? 14.676 -10.434 10.632 1.00 87.62 82 PHE A N 1
ATOM 666 C CA . PHE A 1 82 ? 13.844 -11.539 11.118 1.00 87.62 82 PHE A CA 1
ATOM 667 C C . PHE A 1 82 ? 12.635 -11.042 11.924 1.00 87.62 82 PHE A C 1
ATOM 669 O O . PHE A 1 82 ? 11.526 -11.544 11.755 1.00 87.62 82 PHE A O 1
ATOM 676 N N . GLN A 1 83 ? 12.825 -10.004 12.743 1.00 90.12 83 GLN A N 1
ATOM 677 C CA . GLN A 1 83 ? 11.751 -9.391 13.525 1.00 90.12 83 GLN A CA 1
ATOM 678 C C . GLN A 1 83 ? 10.635 -8.843 12.624 1.00 90.12 83 GLN A C 1
ATOM 680 O O . GLN A 1 83 ? 9.459 -9.096 12.879 1.00 90.12 83 GLN A O 1
ATOM 685 N N . SER A 1 84 ? 10.989 -8.139 11.546 1.00 90.19 84 SER A N 1
ATOM 686 C 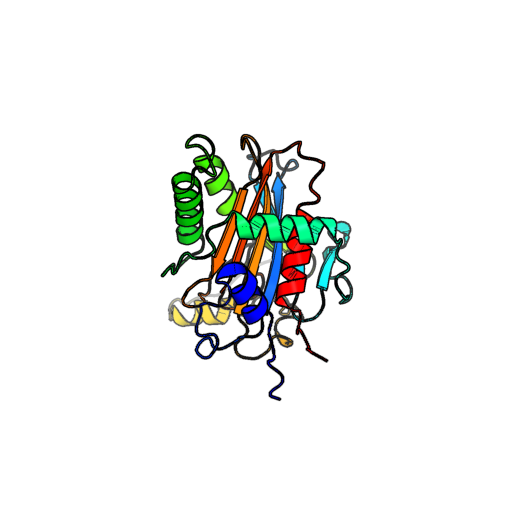CA . SER A 1 84 ? 10.009 -7.590 10.601 1.00 90.19 84 SER A CA 1
ATOM 687 C C . SER A 1 84 ? 9.275 -8.686 9.826 1.00 90.19 84 SER A C 1
ATOM 689 O O . SER A 1 84 ? 8.071 -8.571 9.619 1.00 90.19 84 SER A O 1
ATOM 691 N N . LEU A 1 85 ? 9.954 -9.782 9.474 1.00 88.62 85 LEU A N 1
ATOM 692 C CA . LEU A 1 85 ? 9.316 -10.958 8.870 1.00 88.62 85 LEU A CA 1
ATOM 693 C C . LEU A 1 85 ? 8.318 -11.627 9.826 1.00 88.62 85 LEU A C 1
ATOM 695 O O . LEU A 1 85 ? 7.210 -11.983 9.424 1.00 88.62 85 LEU A O 1
ATOM 699 N N . GLN A 1 86 ? 8.666 -11.763 11.109 1.00 88.00 86 GLN A N 1
ATOM 700 C CA . GLN A 1 86 ? 7.742 -12.286 12.119 1.00 88.00 86 GLN A CA 1
ATOM 701 C C . GLN A 1 86 ? 6.523 -11.374 12.312 1.00 88.00 86 GLN A C 1
ATOM 703 O O . GLN A 1 86 ? 5.403 -11.870 12.443 1.00 88.00 86 GLN A O 1
ATOM 708 N N . GLN A 1 87 ? 6.726 -10.054 12.301 1.00 90.25 87 GLN A N 1
ATOM 709 C CA . GLN A 1 87 ? 5.641 -9.075 12.364 1.00 90.25 87 GLN A CA 1
ATOM 710 C C . GLN A 1 87 ? 4.739 -9.153 11.127 1.00 90.25 87 GLN A C 1
ATOM 712 O O . GLN A 1 87 ? 3.519 -9.182 11.281 1.00 90.25 87 GLN A O 1
ATOM 717 N N . LEU A 1 88 ? 5.313 -9.278 9.924 1.00 89.62 88 LEU A N 1
ATOM 718 C CA . LEU A 1 88 ? 4.560 -9.477 8.684 1.00 89.62 88 LEU A CA 1
ATOM 719 C C . LEU A 1 88 ? 3.708 -10.751 8.745 1.00 89.62 88 LEU A C 1
ATOM 721 O O . LEU A 1 88 ? 2.506 -10.707 8.497 1.00 89.62 88 LEU A O 1
ATOM 725 N N . ARG A 1 89 ? 4.293 -11.875 9.178 1.00 86.56 89 ARG A N 1
ATOM 726 C CA . ARG A 1 89 ? 3.544 -13.120 9.414 1.00 86.56 89 ARG A CA 1
ATOM 727 C C . ARG A 1 89 ? 2.401 -12.913 10.414 1.00 86.56 89 ARG A C 1
ATOM 729 O O . ARG A 1 89 ? 1.330 -13.494 10.260 1.00 86.56 89 ARG A O 1
ATOM 736 N N . GLY A 1 90 ? 2.625 -12.108 11.451 1.00 86.69 90 GLY A N 1
ATOM 737 C CA . GLY A 1 90 ? 1.596 -11.729 12.419 1.00 86.69 90 GLY A CA 1
ATOM 738 C C . GLY A 1 90 ? 0.453 -10.914 11.808 1.00 86.69 90 GLY A C 1
ATOM 739 O O . GLY A 1 90 ? -0.685 -11.094 12.233 1.00 86.69 90 GLY A O 1
ATOM 740 N N . CYS A 1 91 ? 0.740 -10.071 10.810 1.00 88.19 91 CYS A N 1
ATOM 741 C CA . CYS A 1 91 ? -0.273 -9.321 10.064 1.00 88.19 91 CYS A CA 1
ATOM 742 C C . CYS A 1 91 ? -1.182 -10.279 9.284 1.00 88.19 91 CYS A C 1
ATOM 744 O O . CYS A 1 91 ? -2.395 -10.230 9.460 1.00 88.19 91 CYS A O 1
ATOM 746 N N . PHE A 1 92 ? -0.601 -11.222 8.533 1.00 82.75 92 PHE A N 1
ATOM 747 C CA . PHE A 1 92 ? -1.373 -12.189 7.741 1.00 82.75 92 PHE A CA 1
ATOM 748 C C . PHE A 1 92 ? -2.264 -13.111 8.568 1.00 82.75 92 PHE A C 1
ATOM 750 O O . PHE A 1 92 ? -3.365 -13.436 8.149 1.00 82.75 92 PHE A O 1
ATOM 757 N N . LYS A 1 93 ? -1.828 -13.502 9.770 1.00 77.31 93 LYS A N 1
ATOM 758 C CA . LYS A 1 93 ? -2.652 -14.330 10.667 1.00 77.31 93 LYS A CA 1
ATOM 759 C C . LYS A 1 93 ? -3.905 -13.624 11.188 1.00 77.31 93 LYS A C 1
ATOM 761 O O . LYS A 1 93 ? -4.804 -14.303 11.672 1.00 77.31 93 LYS A O 1
ATOM 766 N N . LYS A 1 94 ? -3.906 -12.289 11.209 1.00 70.62 94 LYS A N 1
ATOM 767 C CA . LYS A 1 94 ? -4.998 -11.477 11.763 1.00 70.62 94 LYS A CA 1
ATOM 768 C C . LYS A 1 94 ? -5.922 -10.936 10.682 1.00 70.62 94 LYS A C 1
ATOM 770 O O . LYS A 1 94 ? -7.111 -10.841 10.935 1.00 70.62 94 LYS A O 1
ATOM 775 N N . SER A 1 95 ? -5.383 -10.616 9.509 1.00 66.38 95 SER A N 1
ATOM 776 C CA . SER A 1 95 ? -6.175 -10.152 8.374 1.00 66.38 95 SER A CA 1
ATOM 777 C C . SER A 1 95 ? -6.882 -11.328 7.707 1.00 66.38 95 SER A C 1
ATOM 779 O O . SER A 1 95 ? -6.198 -12.258 7.273 1.00 66.38 95 SER A O 1
ATOM 781 N N . ALA A 1 96 ? -8.206 -11.288 7.536 1.00 59.16 96 ALA A N 1
ATOM 782 C CA . ALA A 1 96 ? -8.842 -12.199 6.588 1.00 59.16 96 ALA A CA 1
ATOM 783 C C . ALA A 1 96 ? -8.312 -11.874 5.175 1.00 59.16 96 ALA A C 1
ATOM 785 O O . ALA A 1 96 ? -8.466 -10.739 4.713 1.00 59.16 96 ALA A O 1
ATOM 786 N N . PRO A 1 97 ? -7.660 -12.817 4.475 1.00 59.94 97 PRO A N 1
ATOM 787 C CA . PRO A 1 97 ? -6.854 -12.488 3.300 1.00 59.94 97 PRO A CA 1
ATOM 788 C C . PRO A 1 97 ? -7.660 -12.282 2.011 1.00 59.94 97 PRO A C 1
ATOM 790 O O . PRO A 1 97 ? -7.079 -12.140 0.934 1.00 59.94 97 PRO A O 1
ATOM 793 N N . PHE A 1 98 ? -8.992 -12.283 2.085 1.00 57.94 98 PHE A N 1
ATOM 794 C CA . PHE A 1 98 ? -9.802 -12.543 0.908 1.00 57.94 98 PHE A CA 1
ATOM 795 C C . PHE A 1 98 ? -11.056 -11.678 0.821 1.00 57.94 98 PHE A C 1
ATOM 797 O O . PHE A 1 98 ? -12.125 -12.021 1.322 1.00 57.94 98 PHE A O 1
ATOM 804 N N . LEU A 1 99 ? -10.923 -10.565 0.103 1.00 56.00 99 LEU A N 1
ATOM 805 C CA . LEU A 1 99 ? -12.049 -9.902 -0.540 1.00 56.00 99 LEU A CA 1
ATOM 806 C C . LEU A 1 99 ? -11.994 -10.280 -2.021 1.00 56.00 99 LEU A C 1
ATOM 808 O O . LEU A 1 99 ? -11.330 -9.622 -2.819 1.00 56.00 99 LEU A O 1
ATOM 812 N N . GLN A 1 100 ? -12.678 -11.370 -2.368 1.00 57.91 100 GLN A N 1
ATOM 813 C CA . GLN A 1 100 ? -12.952 -11.764 -3.749 1.00 57.91 100 GLN A CA 1
ATOM 814 C C . GLN A 1 100 ? -13.915 -10.726 -4.329 1.00 57.91 100 GLN A C 1
ATOM 816 O O . GLN A 1 100 ? -15.128 -10.789 -4.141 1.00 57.91 100 GLN A O 1
ATOM 821 N N . ASN A 1 101 ? -13.341 -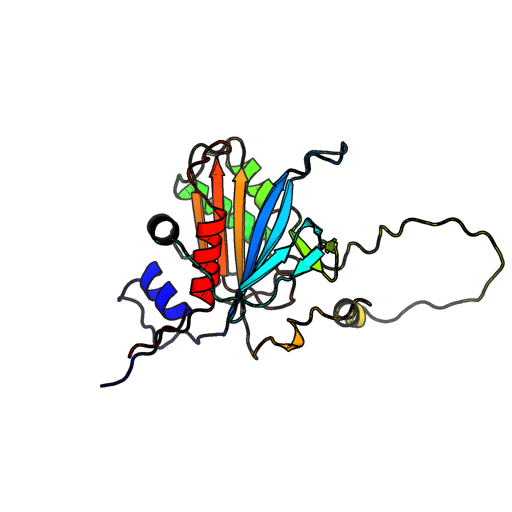9.653 -4.860 1.00 59.50 101 ASN A N 1
ATOM 822 C CA . ASN A 1 101 ? -14.062 -8.404 -4.989 1.00 59.50 101 ASN A CA 1
ATOM 823 C C . ASN A 1 101 ? -14.007 -7.879 -6.414 1.00 59.50 101 ASN A C 1
ATOM 825 O O . ASN A 1 101 ? -12.930 -7.654 -6.966 1.00 59.50 101 ASN A O 1
ATOM 829 N N . GLN A 1 102 ? -15.184 -7.630 -6.982 1.00 69.56 102 GLN A N 1
ATOM 830 C CA . GLN A 1 102 ? -15.341 -6.960 -8.268 1.00 69.56 102 GLN A CA 1
ATOM 831 C C . GLN A 1 102 ? -15.337 -5.442 -8.056 1.00 69.56 102 GLN A C 1
ATOM 833 O O . GLN A 1 102 ? -16.348 -4.763 -8.229 1.00 69.56 102 GLN A O 1
ATOM 838 N N . VAL A 1 103 ? -14.200 -4.900 -7.619 1.00 83.00 103 VAL A N 1
ATOM 839 C CA . VAL A 1 103 ? -14.003 -3.447 -7.521 1.00 83.00 103 VAL A CA 1
ATOM 840 C C . VAL A 1 103 ? -13.450 -2.888 -8.815 1.00 83.00 103 VAL A C 1
ATOM 842 O O . VAL A 1 103 ? -12.546 -3.450 -9.424 1.00 83.00 103 VAL A O 1
ATOM 845 N N . THR A 1 104 ? -13.972 -1.727 -9.202 1.00 85.25 104 THR A N 1
ATOM 846 C CA . THR A 1 104 ? -13.554 -1.033 -10.430 1.00 85.25 104 THR A CA 1
ATOM 847 C C . THR A 1 104 ? -12.624 0.148 -10.165 1.00 85.25 104 THR A C 1
ATOM 849 O O . THR A 1 104 ? -12.004 0.653 -11.096 1.00 85.25 104 THR A O 1
ATOM 852 N N . SER A 1 105 ? -12.511 0.589 -8.906 1.00 91.81 105 SER A N 1
ATOM 853 C CA . SER A 1 105 ? -11.682 1.727 -8.502 1.00 91.81 105 SER A CA 1
ATOM 854 C C . SER A 1 105 ? -11.113 1.550 -7.096 1.00 91.81 105 SER A C 1
ATOM 856 O O . SER A 1 105 ? -11.708 0.879 -6.248 1.00 91.81 105 SER A O 1
ATOM 858 N N . PHE A 1 106 ? -9.996 2.227 -6.824 1.00 93.31 106 PHE A N 1
ATOM 859 C CA . PHE A 1 106 ? -9.385 2.216 -5.498 1.00 93.31 106 PHE A CA 1
ATOM 860 C C . PHE A 1 106 ? -10.277 2.872 -4.430 1.00 93.31 106 PHE A C 1
ATOM 862 O O . PHE A 1 106 ? -10.275 2.437 -3.286 1.00 93.31 106 PHE A O 1
ATOM 869 N N . ASN A 1 107 ? -11.101 3.861 -4.792 1.00 93.44 107 ASN A N 1
ATOM 870 C CA . ASN A 1 107 ? -12.033 4.490 -3.850 1.00 93.44 107 ASN A CA 1
ATOM 871 C C . ASN A 1 107 ? -13.079 3.503 -3.320 1.00 93.44 107 ASN A C 1
ATOM 873 O O . ASN A 1 107 ? -13.327 3.476 -2.117 1.00 93.44 107 ASN A O 1
ATOM 877 N N . GLN A 1 108 ? -13.648 2.672 -4.201 1.00 92.94 108 GLN A N 1
ATOM 878 C CA . GLN A 1 108 ? -14.562 1.600 -3.794 1.00 92.94 108 GLN A CA 1
ATOM 879 C C . GLN A 1 108 ? -13.836 0.556 -2.942 1.00 92.94 108 GLN A C 1
ATOM 881 O O . GLN A 1 108 ? -14.368 0.100 -1.934 1.00 92.94 108 GLN A O 1
ATOM 886 N N . LEU A 1 109 ? -12.604 0.199 -3.318 1.00 93.12 109 LEU A N 1
ATOM 887 C CA . LEU A 1 109 ? -11.801 -0.734 -2.534 1.00 93.12 109 LEU A CA 1
ATOM 888 C C . LEU A 1 109 ? -11.499 -0.189 -1.129 1.00 93.12 109 LEU A C 1
ATOM 890 O O . LEU A 1 109 ? -11.616 -0.925 -0.155 1.00 93.12 109 LEU A O 1
ATOM 894 N N . ALA A 1 110 ? -11.167 1.096 -1.004 1.00 94.56 110 ALA A N 1
ATOM 895 C CA . ALA A 1 110 ? -10.895 1.744 0.275 1.00 94.56 110 ALA A CA 1
ATOM 896 C C . ALA A 1 110 ? -12.113 1.725 1.212 1.00 94.56 110 ALA A C 1
ATOM 898 O O . ALA A 1 110 ? -11.965 1.465 2.405 1.00 94.56 110 ALA A O 1
ATOM 899 N N . GLU A 1 111 ? -13.316 1.954 0.676 1.00 93.75 111 GLU A N 1
ATOM 900 C CA . GLU A 1 111 ? -14.566 1.833 1.437 1.00 93.75 111 GLU A CA 1
ATOM 901 C C . GLU A 1 111 ? -14.750 0.420 1.985 1.00 93.75 111 GLU A C 1
ATOM 903 O O . GLU A 1 111 ? -14.963 0.247 3.184 1.00 93.75 111 GLU A O 1
ATOM 908 N N . GLN A 1 112 ? -14.566 -0.588 1.136 1.00 92.38 112 GLN A N 1
ATOM 909 C CA . GLN A 1 112 ? -14.719 -1.978 1.545 1.00 92.38 112 GLN A CA 1
ATOM 910 C C . GLN A 1 112 ? -13.649 -2.450 2.531 1.00 92.38 112 GLN A C 1
ATOM 912 O O . GLN A 1 112 ? -13.959 -3.226 3.432 1.00 92.38 112 GLN A O 1
ATOM 917 N N . ILE A 1 113 ? -12.406 -1.976 2.399 1.00 93.25 113 ILE A N 1
ATOM 918 C CA . ILE A 1 113 ? -11.352 -2.242 3.385 1.00 93.25 113 ILE A CA 1
ATOM 919 C C . ILE A 1 113 ? -11.809 -1.738 4.757 1.00 93.25 113 ILE A C 1
ATOM 921 O O . ILE A 1 113 ? -11.801 -2.496 5.722 1.00 93.25 113 ILE A O 1
ATOM 925 N N . VAL A 1 114 ? -12.272 -0.489 4.852 1.00 94.69 114 VAL A N 1
ATOM 926 C CA . VAL A 1 114 ? -12.724 0.098 6.125 1.00 94.69 114 VAL A CA 1
ATOM 927 C C . VAL A 1 114 ? -13.953 -0.626 6.683 1.00 94.69 114 VAL A C 1
ATOM 929 O O . VAL A 1 114 ? -14.025 -0.876 7.887 1.00 94.69 114 VAL A O 1
ATOM 932 N N . GLU A 1 115 ? -14.908 -1.000 5.831 1.00 93.00 115 GLU A N 1
ATOM 933 C CA . GLU A 1 115 ? -16.073 -1.795 6.233 1.00 93.00 115 GLU A CA 1
ATOM 934 C C . GLU A 1 115 ? -15.676 -3.174 6.771 1.00 93.00 115 GLU A C 1
ATOM 936 O O . GLU A 1 115 ? -16.220 -3.609 7.790 1.00 93.00 115 GLU A O 1
ATOM 941 N N . ASN A 1 116 ? -14.709 -3.843 6.137 1.00 91.31 116 ASN A N 1
ATOM 942 C CA . ASN A 1 116 ? -14.209 -5.130 6.605 1.00 91.31 116 ASN A CA 1
ATOM 943 C C . ASN A 1 116 ? -13.508 -4.998 7.962 1.00 91.31 116 ASN A C 1
ATOM 945 O O . ASN A 1 116 ? -13.835 -5.733 8.893 1.00 91.31 116 ASN A O 1
ATOM 949 N N . LEU A 1 117 ? -12.641 -3.994 8.117 1.00 91.31 117 LEU A N 1
ATOM 950 C CA . LEU A 1 117 ? -11.977 -3.710 9.390 1.00 91.31 117 LEU A CA 1
ATOM 951 C C . LEU A 1 117 ? -12.986 -3.413 10.513 1.00 91.31 117 LEU A C 1
ATOM 953 O O . LEU A 1 117 ? -12.800 -3.840 11.650 1.00 91.31 117 LEU A O 1
ATOM 957 N N . LEU A 1 118 ? -14.091 -2.720 10.219 1.00 93.38 118 LEU A N 1
ATOM 958 C CA . LEU A 1 118 ? -15.176 -2.514 11.186 1.00 93.38 118 LEU A CA 1
ATOM 959 C C . LEU A 1 118 ? -15.894 -3.822 11.538 1.00 93.38 118 LEU A C 1
ATOM 961 O O . LEU A 1 118 ? -16.211 -4.058 12.705 1.00 93.38 118 LEU A O 1
ATOM 965 N N . LYS A 1 119 ? -16.177 -4.658 10.535 1.00 91.56 119 LYS A N 1
ATOM 966 C CA . LYS A 1 119 ? -16.880 -5.937 10.698 1.00 91.56 119 LYS A CA 1
ATOM 967 C C . LYS A 1 119 ? -16.080 -6.922 11.549 1.00 91.56 119 LYS A C 1
ATOM 969 O O . LYS A 1 119 ? -16.668 -7.615 12.376 1.00 91.56 119 LYS A O 1
ATOM 974 N N . GLU A 1 120 ? -14.765 -6.959 11.370 1.00 88.75 120 GLU A N 1
ATOM 975 C CA . GLU A 1 120 ? -13.844 -7.802 12.143 1.00 88.75 120 GLU A CA 1
ATOM 976 C C . GLU A 1 120 ? -13.577 -7.248 13.555 1.00 88.75 120 GLU A C 1
ATOM 978 O O . GLU A 1 120 ? -13.011 -7.939 14.401 1.00 88.75 120 GLU A O 1
ATOM 983 N N . GLY A 1 121 ? -14.027 -6.022 13.851 1.00 90.56 121 GLY A N 1
ATOM 984 C CA . GLY A 1 121 ? -13.733 -5.345 15.117 1.00 90.56 121 GLY A CA 1
ATOM 985 C C . GLY A 1 121 ? -12.281 -4.868 15.205 1.00 90.56 121 GLY A C 1
ATOM 986 O O . GLY A 1 121 ? -11.749 -4.662 16.303 1.00 90.56 121 GLY A O 1
ATOM 987 N N . ASP A 1 122 ? -11.644 -4.708 14.046 1.00 90.62 122 ASP A N 1
ATOM 988 C CA . ASP A 1 122 ? -10.280 -4.233 13.882 1.00 90.62 122 ASP A CA 1
ATOM 989 C C . ASP A 1 122 ? -10.105 -2.746 14.116 1.00 90.62 122 ASP A C 1
ATOM 991 O O . ASP A 1 122 ? -9.095 -2.329 14.689 1.00 90.62 122 ASP A O 1
ATOM 995 N N . ILE A 1 123 ? -11.150 -1.994 13.794 1.00 94.00 123 ILE A N 1
ATOM 996 C CA . ILE A 1 123 ? -11.275 -0.578 14.103 1.00 94.00 123 ILE A CA 1
ATOM 997 C C . ILE A 1 123 ? -12.654 -0.269 14.700 1.00 94.00 123 ILE A C 1
ATOM 999 O O . ILE A 1 123 ? -13.632 -0.994 14.509 1.00 94.00 123 ILE A O 1
ATOM 1003 N N . GLN A 1 124 ? -12.746 0.839 15.424 1.00 95.19 124 GLN A N 1
ATOM 1004 C CA . GLN A 1 124 ? -13.973 1.403 15.975 1.00 95.19 124 GLN A CA 1
ATOM 1005 C C . GLN A 1 124 ? -14.659 2.333 14.965 1.00 95.19 124 GLN A C 1
ATOM 1007 O O . GLN A 1 124 ? -14.038 2.885 14.058 1.00 95.19 124 GLN A O 1
ATOM 1012 N N . ARG A 1 125 ? -15.957 2.610 15.157 1.00 95.31 125 ARG A N 1
ATOM 1013 C CA . ARG A 1 125 ? -16.703 3.546 14.286 1.00 95.31 125 ARG A CA 1
ATOM 1014 C C . ARG A 1 125 ? -16.109 4.958 14.253 1.00 95.31 125 ARG A C 1
ATOM 1016 O O . ARG A 1 125 ? -16.229 5.634 13.238 1.00 95.31 125 ARG A O 1
ATOM 1023 N N . SER A 1 126 ? -15.478 5.397 15.341 1.00 95.31 126 SER A N 1
ATOM 1024 C CA . SER A 1 126 ? -14.766 6.679 15.412 1.00 95.31 126 SER A CA 1
ATOM 1025 C C . SER A 1 126 ? -13.492 6.707 14.562 1.00 95.31 126 SER A C 1
ATOM 1027 O O . SER A 1 126 ? -13.099 7.773 14.102 1.00 95.31 126 SER A O 1
ATOM 1029 N N . GLU A 1 127 ? -12.870 5.550 14.332 1.00 95.56 127 GLU A N 1
ATOM 1030 C CA . GLU A 1 127 ? -11.616 5.383 13.584 1.00 95.56 127 GLU A CA 1
ATOM 1031 C C . GLU A 1 127 ? -11.859 5.229 12.071 1.00 95.56 127 GLU A C 1
ATOM 1033 O O . GLU A 1 127 ? -10.988 5.527 11.256 1.00 95.56 127 GLU A O 1
ATOM 1038 N N . ALA A 1 128 ? -13.063 4.808 11.672 1.00 95.56 128 ALA A N 1
ATOM 1039 C CA . ALA A 1 128 ? -13.411 4.548 10.276 1.00 95.56 128 ALA A CA 1
ATOM 1040 C C . ALA A 1 128 ? -13.238 5.768 9.362 1.00 95.56 128 ALA A C 1
ATOM 1042 O O . ALA A 1 128 ? -12.743 5.637 8.243 1.00 95.56 128 ALA A O 1
ATOM 1043 N N . LYS A 1 129 ? -13.624 6.958 9.846 1.00 94.56 129 LYS A N 1
ATOM 1044 C CA . LYS A 1 129 ? -13.526 8.200 9.072 1.00 94.56 129 LYS A CA 1
ATOM 1045 C C . LYS A 1 129 ? -12.070 8.510 8.713 1.00 94.56 129 LYS A C 1
ATOM 1047 O O . LYS A 1 129 ? -11.771 8.656 7.534 1.00 94.56 129 LYS A O 1
ATOM 1052 N N . ILE A 1 130 ? -11.180 8.533 9.709 1.00 93.00 130 ILE A N 1
ATOM 1053 C CA . ILE A 1 130 ? -9.765 8.854 9.489 1.00 93.00 130 ILE A CA 1
ATOM 1054 C C . ILE A 1 130 ? -9.074 7.784 8.634 1.00 93.00 130 ILE A C 1
ATOM 1056 O O . ILE A 1 130 ? -8.332 8.124 7.722 1.00 93.00 130 ILE A O 1
ATOM 1060 N N . CYS A 1 131 ? -9.381 6.497 8.837 1.00 94.81 131 CYS A N 1
ATOM 1061 C CA . CYS A 1 131 ? -8.836 5.421 8.003 1.00 94.81 131 CYS A CA 1
ATOM 1062 C C . CYS A 1 131 ? -9.241 5.581 6.529 1.00 94.81 131 CYS A C 1
ATOM 1064 O O . CYS A 1 131 ? -8.406 5.417 5.640 1.00 94.81 131 CYS A O 1
ATOM 1066 N N . LYS A 1 132 ? -10.510 5.924 6.264 1.00 95.25 132 LYS A N 1
ATOM 1067 C CA . LYS A 1 132 ? -11.013 6.156 4.905 1.00 95.25 132 LYS A CA 1
ATOM 1068 C C . LYS A 1 132 ? -10.351 7.371 4.258 1.00 95.25 132 LYS A C 1
ATOM 1070 O O . LYS A 1 132 ? -9.883 7.260 3.129 1.00 95.25 132 LYS A O 1
ATOM 1075 N N . GLU A 1 133 ? -10.305 8.496 4.972 1.00 93.31 133 GLU A N 1
ATOM 1076 C CA . GLU A 1 133 ? -9.670 9.732 4.499 1.00 93.31 133 GLU A CA 1
ATOM 1077 C C . GLU A 1 133 ? -8.199 9.481 4.154 1.00 93.31 133 GLU A C 1
ATOM 1079 O O . GLU A 1 133 ? -7.786 9.771 3.036 1.00 93.31 133 GLU A O 1
ATOM 1084 N N . CYS A 1 134 ? -7.451 8.809 5.038 1.00 94.25 134 CYS A N 1
ATOM 1085 C CA . CYS A 1 134 ? -6.066 8.439 4.769 1.00 94.25 134 CYS A CA 1
ATOM 1086 C C . CYS A 1 134 ? -5.927 7.510 3.557 1.00 94.25 134 CYS A C 1
ATOM 1088 O O . CYS A 1 134 ? -5.040 7.734 2.747 1.00 94.25 134 CYS A O 1
ATOM 1090 N N . LEU A 1 135 ? -6.767 6.481 3.369 1.00 95.06 135 LEU A N 1
ATOM 1091 C CA . LEU A 1 135 ? -6.685 5.638 2.161 1.00 95.06 135 LEU A CA 1
ATOM 1092 C C . LEU A 1 135 ? -6.895 6.460 0.884 1.00 95.06 135 LEU A C 1
ATOM 1094 O O . LEU A 1 135 ? -6.177 6.264 -0.100 1.00 95.06 135 LEU A O 1
ATOM 1098 N N . GLN A 1 136 ? -7.862 7.375 0.904 1.00 93.88 136 GLN A N 1
ATOM 1099 C CA . GLN A 1 136 ? -8.255 8.193 -0.244 1.00 93.88 136 GLN A CA 1
ATOM 1100 C C . GLN A 1 136 ? -7.321 9.381 -0.504 1.00 93.88 136 GLN A C 1
ATOM 1102 O O . GLN A 1 136 ? -7.442 10.018 -1.549 1.00 93.88 136 GLN A O 1
ATOM 1107 N N . SER A 1 137 ? -6.361 9.636 0.387 1.00 93.06 137 SER A N 1
ATOM 1108 C CA . SER A 1 137 ? -5.332 10.648 0.189 1.00 93.06 137 SER A CA 1
ATOM 1109 C C . SER A 1 137 ? -4.570 10.485 -1.135 1.00 93.06 137 SER A C 1
ATOM 1111 O O . SER A 1 137 ? -4.368 9.349 -1.606 1.00 93.06 137 SER A O 1
ATOM 1113 N N . PRO A 1 138 ? -4.082 11.602 -1.710 1.00 92.00 138 PRO A N 1
ATOM 1114 C CA . PRO A 1 138 ? -3.304 11.590 -2.942 1.00 92.00 138 PRO A CA 1
ATOM 1115 C C . PRO A 1 138 ? -2.074 10.688 -2.841 1.00 92.00 138 PRO A C 1
ATOM 1117 O O . PRO A 1 138 ? -1.422 10.632 -1.798 1.00 92.00 138 PRO A O 1
ATOM 1120 N N . LYS A 1 139 ? -1.754 9.993 -3.936 1.00 92.62 139 LYS A N 1
ATOM 1121 C CA . LYS A 1 139 ? -0.590 9.105 -4.053 1.00 92.62 139 LYS A CA 1
ATOM 1122 C C . LYS A 1 139 ? 0.440 9.749 -4.960 1.00 92.62 139 LYS A C 1
ATOM 1124 O O . LYS A 1 139 ? 0.193 9.935 -6.148 1.00 92.62 139 LYS A O 1
ATOM 1129 N N . LYS A 1 140 ? 1.552 10.158 -4.358 1.00 91.44 140 LYS A N 1
ATOM 1130 C CA . LYS A 1 140 ? 2.669 10.833 -5.000 1.00 91.44 140 LYS A CA 1
ATOM 1131 C C . LYS A 1 140 ? 3.771 9.818 -5.295 1.00 91.44 140 LYS A C 1
ATOM 1133 O O . LYS A 1 140 ? 4.365 9.248 -4.377 1.00 91.44 140 LYS A O 1
ATOM 1138 N N . HIS A 1 141 ? 4.062 9.653 -6.576 1.00 90.81 141 HIS A N 1
ATOM 1139 C CA . HIS A 1 141 ? 5.062 8.725 -7.102 1.00 90.81 141 HIS A CA 1
ATOM 1140 C C . HIS A 1 141 ? 6.292 9.482 -7.589 1.00 90.81 141 HIS A C 1
ATOM 1142 O O . HIS A 1 141 ? 6.187 10.651 -7.980 1.00 90.81 141 HIS A O 1
ATOM 1148 N N . LEU A 1 142 ? 7.463 8.845 -7.568 1.00 85.75 142 LEU A N 1
ATOM 1149 C CA . LEU A 1 142 ? 8.703 9.491 -7.994 1.00 85.75 142 LEU A CA 1
ATOM 1150 C C . LEU A 1 142 ? 8.834 9.476 -9.523 1.00 85.75 142 LEU A C 1
ATOM 1152 O O . LEU A 1 142 ? 9.446 8.584 -10.117 1.00 85.75 142 LEU A O 1
ATOM 1156 N N . VAL A 1 143 ? 8.324 10.530 -10.160 1.00 79.25 143 VAL A N 1
ATOM 1157 C CA . VAL A 1 143 ? 8.365 10.709 -11.614 1.00 79.25 143 VAL A CA 1
ATOM 1158 C C . VAL A 1 143 ? 9.486 11.682 -11.988 1.00 79.25 143 VAL A C 1
ATOM 1160 O O . VAL A 1 143 ? 9.438 12.891 -11.746 1.00 79.25 143 VAL A O 1
ATOM 1163 N N . GLY A 1 144 ? 10.542 11.151 -12.605 1.00 74.56 144 GLY A N 1
ATOM 1164 C CA . GLY A 1 144 ? 11.708 11.937 -13.008 1.00 74.56 144 GLY A CA 1
ATOM 1165 C C . GLY A 1 144 ? 12.547 12.391 -11.812 1.00 74.56 144 GLY A C 1
ATOM 1166 O O . GLY A 1 144 ? 13.413 11.647 -11.360 1.00 74.56 144 GLY A O 1
ATOM 1167 N N . SER A 1 145 ? 12.339 13.626 -11.347 1.00 74.06 145 SER A N 1
ATOM 1168 C CA . SER A 1 145 ? 13.032 14.188 -10.171 1.00 74.06 145 SER A CA 1
ATOM 1169 C C . SER A 1 145 ? 12.093 14.843 -9.159 1.00 74.06 145 SER A C 1
ATOM 1171 O O . SER A 1 145 ? 12.547 15.618 -8.320 1.00 74.06 145 SER A O 1
ATOM 1173 N N . ARG A 1 146 ? 10.784 14.586 -9.261 1.00 76.44 146 ARG A N 1
ATOM 1174 C CA . ARG A 1 146 ? 9.765 15.147 -8.369 1.00 76.44 146 ARG A CA 1
ATOM 1175 C C . ARG A 1 146 ? 8.737 14.086 -8.001 1.00 76.44 146 ARG A C 1
ATOM 1177 O O . ARG A 1 146 ? 8.487 13.165 -8.773 1.00 76.44 146 ARG A O 1
ATOM 1184 N N . PHE A 1 147 ? 8.141 14.258 -6.830 1.00 74.50 147 PHE A N 1
ATOM 1185 C CA . PHE A 1 147 ? 6.979 13.495 -6.405 1.00 74.50 147 PHE A CA 1
ATOM 1186 C C . PHE A 1 147 ? 5.722 14.157 -6.954 1.00 74.50 147 PHE A C 1
ATOM 1188 O O . PHE A 1 147 ? 5.495 15.337 -6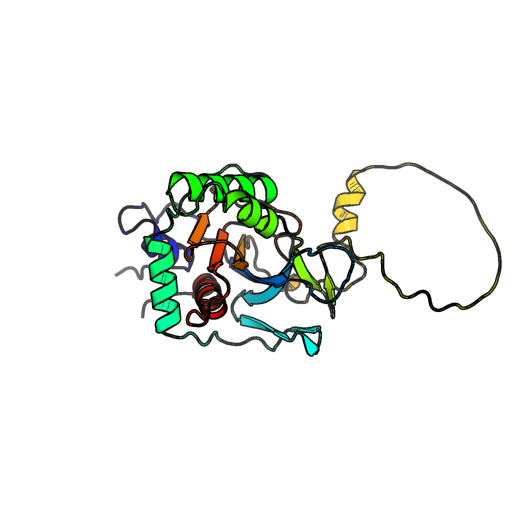.697 1.00 74.50 147 PHE A O 1
ATOM 1195 N N . ALA A 1 148 ? 4.936 13.409 -7.719 1.00 75.75 148 ALA A N 1
ATOM 1196 C CA . ALA A 1 148 ? 3.728 13.911 -8.361 1.00 75.75 148 ALA A CA 1
ATOM 1197 C C . ALA A 1 148 ? 2.600 12.894 -8.234 1.00 75.75 148 ALA A C 1
ATOM 1199 O O . ALA A 1 148 ? 2.829 11.682 -8.248 1.00 75.75 148 ALA A O 1
ATOM 1200 N N . THR A 1 149 ? 1.376 13.395 -8.133 1.00 70.81 149 THR A N 1
ATOM 1201 C CA . THR A 1 149 ? 0.195 12.575 -8.394 1.00 70.81 149 THR A CA 1
ATOM 1202 C C . THR A 1 149 ? 0.151 12.256 -9.885 1.00 70.81 149 THR A C 1
ATOM 1204 O O . THR A 1 149 ? 0.529 13.088 -10.713 1.00 70.81 149 THR A O 1
ATOM 1207 N N . GLY A 1 150 ? -0.239 11.034 -10.249 1.00 53.19 150 GLY A N 1
ATOM 1208 C CA . GLY A 1 150 ? -0.306 10.610 -11.647 1.00 53.19 150 GLY A CA 1
ATOM 1209 C C . GLY A 1 150 ? -0.927 11.678 -12.566 1.00 53.19 150 GLY A C 1
ATOM 1210 O O . GLY A 1 150 ? -1.995 12.218 -12.293 1.00 53.19 150 GLY A O 1
ATOM 1211 N N . ILE A 1 151 ? -0.208 12.000 -13.649 1.00 48.19 151 ILE A N 1
ATOM 1212 C CA . ILE A 1 151 ? -0.611 12.760 -14.855 1.00 48.19 151 ILE A CA 1
ATOM 1213 C C . ILE A 1 151 ? -1.088 14.225 -14.659 1.00 48.19 151 ILE A C 1
ATOM 1215 O O . ILE A 1 151 ? -1.009 14.997 -15.612 1.00 48.19 151 ILE A O 1
ATOM 1219 N N . ASN A 1 152 ? -1.507 14.675 -13.471 1.00 39.06 152 ASN A N 1
ATOM 1220 C CA . ASN A 1 152 ? -2.232 15.950 -13.316 1.00 39.06 152 ASN A CA 1
ATOM 1221 C C . ASN A 1 152 ? -1.449 17.129 -12.700 1.00 39.06 152 ASN A C 1
ATOM 1223 O O . ASN A 1 152 ? -1.965 18.248 -12.701 1.00 39.06 152 ASN A O 1
ATOM 1227 N N . ASP A 1 153 ? -0.199 16.946 -12.266 1.00 42.19 153 ASP A N 1
ATOM 1228 C CA . ASP A 1 153 ? 0.624 18.018 -11.668 1.00 42.19 153 ASP A CA 1
ATOM 1229 C C . ASP A 1 153 ? 1.349 18.925 -12.697 1.00 42.19 153 ASP A C 1
ATOM 1231 O O . ASP A 1 153 ? 2.407 19.493 -12.429 1.00 42.19 153 ASP A O 1
ATOM 1235 N N . GLU A 1 154 ? 0.782 19.140 -13.892 1.00 40.44 154 GLU A N 1
ATOM 1236 C CA . GLU A 1 154 ? 1.344 20.089 -14.877 1.00 40.44 154 GLU A CA 1
ATOM 1237 C C . GLU A 1 154 ? 1.128 21.578 -14.518 1.00 40.44 154 GLU A C 1
ATOM 1239 O O . GLU A 1 154 ? 1.517 22.462 -15.287 1.00 40.44 154 GLU A O 1
ATOM 1244 N N . LYS A 1 155 ? 0.520 21.909 -13.369 1.00 38.19 155 LYS A N 1
ATOM 1245 C CA . LYS A 1 155 ? 0.126 23.297 -13.060 1.00 38.19 155 LYS A CA 1
ATOM 1246 C C . LYS A 1 155 ? 1.119 24.160 -12.289 1.00 38.19 155 LYS A C 1
ATOM 1248 O O . LYS A 1 155 ? 0.855 25.353 -12.173 1.00 38.19 155 LYS A O 1
ATOM 1253 N N . GLU A 1 156 ? 2.281 23.661 -11.883 1.00 36.88 156 GLU A N 1
ATOM 1254 C CA . GLU A 1 156 ? 3.274 24.506 -11.202 1.00 36.88 156 GLU A CA 1
ATOM 1255 C C . GLU A 1 156 ? 4.610 24.576 -11.945 1.00 36.88 156 GLU A C 1
ATOM 1257 O O . GLU A 1 156 ? 5.640 24.036 -11.539 1.00 36.88 156 GLU A O 1
ATOM 1262 N N . LYS A 1 157 ? 4.613 25.329 -13.049 1.00 29.80 157 LYS A N 1
ATOM 1263 C CA . LYS A 1 157 ? 5.829 26.037 -13.461 1.00 29.80 157 LYS A CA 1
ATOM 1264 C C . LYS A 1 157 ? 5.914 27.348 -12.675 1.00 29.80 157 LYS A C 1
ATOM 1266 O O . LYS A 1 157 ? 4.955 28.119 -12.723 1.00 29.80 157 LYS A O 1
ATOM 1271 N N . PRO A 1 158 ? 7.057 27.675 -12.045 1.00 30.27 158 PRO A N 1
ATOM 1272 C CA . PRO A 1 158 ? 7.327 29.040 -11.622 1.00 30.27 158 PRO A CA 1
ATOM 1273 C C . PRO A 1 158 ? 7.352 29.918 -12.876 1.00 30.27 158 PRO A C 1
ATOM 1275 O O . PRO A 1 158 ? 8.200 29.732 -13.752 1.00 30.27 158 PRO A O 1
ATOM 1278 N N . GLN A 1 159 ? 6.403 30.846 -12.990 1.00 28.59 159 GLN A N 1
ATOM 1279 C CA . GLN A 1 159 ? 6.459 31.897 -13.998 1.00 28.59 159 GLN A CA 1
ATOM 1280 C C . GLN A 1 159 ? 7.678 32.769 -13.696 1.00 28.59 159 GLN A C 1
ATOM 1282 O O . GLN A 1 159 ? 7.651 33.613 -12.805 1.00 28.59 159 GLN A O 1
ATOM 1287 N N . THR A 1 160 ? 8.769 32.549 -14.424 1.00 29.52 160 THR A N 1
ATOM 1288 C CA . THR A 1 160 ? 9.799 33.575 -14.569 1.00 29.52 160 THR A CA 1
ATOM 1289 C C . THR A 1 160 ? 9.241 34.586 -15.562 1.00 29.52 160 THR A C 1
ATOM 1291 O O . THR A 1 160 ? 8.903 34.228 -16.689 1.00 29.52 160 THR A O 1
ATOM 1294 N N . GLN A 1 161 ? 9.042 35.818 -15.101 1.00 29.25 161 GLN A N 1
ATOM 1295 C CA . GLN A 1 161 ? 8.653 36.939 -15.945 1.00 29.25 161 GLN A CA 1
ATOM 1296 C C . GLN A 1 161 ? 9.771 37.206 -16.957 1.00 29.25 161 GLN A C 1
ATOM 1298 O O . GLN A 1 161 ? 10.849 37.646 -16.572 1.00 29.25 161 GLN A O 1
ATOM 1303 N N . GLU A 1 162 ? 9.497 36.978 -18.236 1.00 29.39 162 GLU A N 1
ATOM 1304 C CA . GLU A 1 162 ? 10.124 37.728 -19.321 1.00 29.39 162 GLU A CA 1
ATOM 1305 C C . GLU A 1 162 ? 9.003 38.270 -20.214 1.00 29.39 162 GLU A C 1
ATOM 1307 O O . GLU A 1 162 ? 8.217 37.522 -20.801 1.00 29.39 162 GLU A O 1
ATOM 1312 N N . GLU A 1 163 ? 8.888 39.597 -20.232 1.00 30.56 163 GLU A N 1
ATOM 1313 C CA . GLU A 1 163 ? 8.110 40.358 -21.204 1.00 30.56 163 GLU A CA 1
ATOM 1314 C C . GLU A 1 163 ? 8.794 40.241 -22.578 1.00 30.56 163 GLU A C 1
ATOM 1316 O O . GLU A 1 163 ? 9.986 40.506 -22.692 1.00 30.56 163 GLU A O 1
ATOM 1321 N N . ASP A 1 164 ? 8.081 39.794 -23.617 1.00 26.88 164 ASP A N 1
ATOM 1322 C CA . ASP A 1 164 ? 7.590 40.671 -24.694 1.00 26.88 164 ASP A CA 1
ATOM 1323 C C . ASP A 1 164 ? 7.163 39.922 -25.982 1.00 26.88 164 ASP A C 1
ATOM 1325 O O . ASP A 1 164 ? 7.829 39.027 -26.493 1.00 26.88 164 ASP A O 1
ATOM 1329 N N . ALA A 1 165 ? 6.064 40.441 -26.547 1.00 27.78 165 ALA A N 1
ATOM 1330 C CA . ALA A 1 165 ? 5.709 40.551 -27.971 1.00 27.78 165 ALA A CA 1
ATOM 1331 C C . ALA A 1 165 ? 4.910 39.459 -28.760 1.00 27.78 165 ALA A C 1
ATOM 1333 O O . ALA A 1 165 ? 5.452 38.541 -29.363 1.00 27.78 165 ALA A O 1
ATOM 1334 N N . VAL A 1 166 ? 3.597 39.745 -28.907 1.00 28.06 166 VAL A N 1
ATOM 1335 C CA . VAL A 1 166 ? 2.811 39.993 -30.160 1.00 28.06 166 VAL A CA 1
ATOM 1336 C C . VAL A 1 166 ? 2.348 38.835 -31.112 1.00 28.06 166 VAL A C 1
ATOM 1338 O O . VAL A 1 166 ? 2.968 38.547 -32.125 1.00 28.06 166 VAL A O 1
ATOM 1341 N N . THR A 1 167 ? 1.085 38.393 -30.898 1.00 28.48 167 THR A N 1
ATOM 1342 C CA . THR A 1 167 ? -0.076 38.219 -31.849 1.00 28.48 167 THR A CA 1
ATOM 1343 C C . THR A 1 167 ? -0.105 37.090 -32.948 1.00 28.48 167 THR A C 1
ATOM 1345 O O . THR A 1 167 ? 0.848 36.331 -33.057 1.00 28.48 167 THR A O 1
ATOM 1348 N N . PRO A 1 168 ? -1.232 36.829 -33.685 1.00 38.94 168 PRO A N 1
ATOM 1349 C CA . PRO A 1 168 ? -2.083 35.638 -33.468 1.00 38.94 168 PRO A CA 1
ATOM 1350 C C . PRO A 1 168 ? -2.431 34.843 -34.765 1.00 38.94 168 PRO A C 1
ATOM 1352 O O . PRO A 1 168 ? -2.201 35.310 -35.874 1.00 38.94 168 PRO A O 1
ATOM 1355 N N . SER A 1 169 ? -3.062 33.661 -34.679 1.00 24.73 169 SER A N 1
ATOM 1356 C CA . SER A 1 169 ? -3.954 33.152 -35.754 1.00 24.73 169 SER A CA 1
ATOM 1357 C C . SER A 1 169 ? -4.815 31.950 -35.317 1.00 24.73 169 SER A C 1
ATOM 1359 O O . SER A 1 169 ? -4.697 31.444 -34.208 1.00 24.73 169 SER A O 1
ATOM 1361 N N . PHE A 1 170 ? -5.770 31.597 -36.177 1.00 26.62 170 PHE A N 1
ATOM 1362 C CA . PHE A 1 170 ? -7.167 31.226 -35.935 1.00 26.62 170 PHE A CA 1
ATOM 1363 C C . PHE A 1 170 ? -7.456 29.712 -36.072 1.00 26.62 170 PHE A C 1
ATOM 1365 O O . PHE A 1 170 ? -6.943 29.094 -36.996 1.00 26.62 170 PHE A O 1
ATOM 1372 N N . SER A 1 171 ? -8.445 29.210 -35.307 1.00 30.61 171 SER A N 1
ATOM 1373 C CA . SER A 1 171 ? -9.365 28.062 -35.577 1.00 30.61 171 SER A CA 1
ATOM 1374 C C . SER A 1 171 ? -8.763 26.648 -35.791 1.00 30.61 171 SER A C 1
ATOM 1376 O O . SER A 1 171 ? -7.708 26.489 -36.371 1.00 30.61 171 SER A O 1
ATOM 1378 N N . SER A 1 172 ? -9.369 25.526 -35.392 1.00 25.72 172 SER A N 1
ATOM 1379 C CA . SER A 1 172 ? -10.783 25.158 -35.310 1.00 25.72 172 SER A CA 1
ATOM 1380 C C . SER A 1 172 ? -10.982 23.971 -34.345 1.00 25.72 172 SER A C 1
ATOM 1382 O O . SER A 1 172 ? -10.053 23.245 -34.002 1.00 25.72 172 SER A O 1
ATOM 1384 N N . LYS A 1 173 ? -12.221 23.828 -33.866 1.00 34.53 173 LYS A N 1
ATOM 1385 C CA . LYS A 1 173 ? -12.706 22.789 -32.947 1.00 34.53 173 LYS A CA 1
ATOM 1386 C C . LYS A 1 173 ? -13.016 21.475 -33.679 1.00 34.53 173 LYS A C 1
ATOM 1388 O O . LYS A 1 173 ? -13.404 21.505 -34.839 1.00 34.53 173 LYS A O 1
ATOM 1393 N N . LEU A 1 174 ? -13.064 20.421 -32.853 1.00 31.25 174 LEU A N 1
ATOM 1394 C CA . LEU A 1 174 ? -13.712 19.108 -33.011 1.00 31.25 174 LEU A CA 1
ATOM 1395 C C . LEU A 1 174 ? -12.895 18.016 -33.719 1.00 31.25 174 LEU A C 1
ATOM 1397 O O . LEU A 1 174 ? -12.866 17.969 -34.936 1.00 31.25 174 LEU A O 1
ATOM 1401 N N . GLU A 1 175 ? -12.362 17.070 -32.928 1.00 27.09 175 GLU A N 1
ATOM 1402 C CA . GLU A 1 175 ? -12.638 15.635 -33.117 1.00 27.09 175 GLU A CA 1
ATOM 1403 C C . GLU A 1 175 ? -12.124 14.745 -31.962 1.00 27.09 175 GLU A C 1
ATOM 1405 O O . GLU A 1 175 ? -10.930 14.619 -31.703 1.00 27.09 175 GLU A O 1
ATOM 1410 N N . SER A 1 176 ? -13.084 14.028 -31.362 1.00 30.86 176 SER A N 1
ATOM 1411 C CA . SER A 1 176 ? -13.008 12.651 -30.835 1.00 30.86 176 SER A CA 1
ATOM 1412 C C . SER A 1 176 ? -12.226 12.333 -29.540 1.00 30.86 176 SER A C 1
ATOM 1414 O O . SER A 1 176 ? -11.001 12.284 -29.478 1.00 30.86 176 SER A O 1
ATOM 1416 N N . LYS A 1 177 ? -13.013 11.980 -28.511 1.00 39.03 177 LYS A N 1
ATOM 1417 C CA . LYS A 1 177 ? -12.661 11.524 -27.151 1.00 39.03 177 LYS A CA 1
ATOM 1418 C C . LYS A 1 177 ? -11.718 10.307 -27.061 1.00 39.03 177 LYS A C 1
ATOM 1420 O O . LYS A 1 177 ? -11.225 10.028 -25.976 1.00 39.03 177 LYS A O 1
ATOM 1425 N N . GLU A 1 178 ? -11.431 9.608 -28.155 1.00 34.75 178 GLU A N 1
ATOM 1426 C CA . GLU A 1 178 ? -10.588 8.399 -28.153 1.00 34.75 178 GLU A CA 1
ATOM 1427 C C . GLU A 1 178 ? -9.085 8.708 -28.105 1.00 34.75 178 GLU A C 1
ATOM 1429 O O . GLU A 1 178 ? -8.306 7.941 -27.543 1.00 34.75 178 GLU A O 1
ATOM 1434 N N . LYS A 1 179 ? -8.658 9.882 -28.588 1.00 31.56 179 LYS A N 1
ATOM 1435 C CA . LYS A 1 179 ? -7.252 10.299 -28.471 1.00 31.56 179 LYS A CA 1
ATOM 1436 C C . LYS A 1 179 ? -6.867 10.672 -27.042 1.00 31.56 179 LYS A C 1
ATOM 1438 O O . LYS A 1 179 ? -5.697 10.562 -26.700 1.00 31.56 179 LYS A O 1
ATOM 1443 N N . HIS A 1 180 ? -7.806 11.060 -26.181 1.00 34.28 180 HIS A N 1
ATOM 1444 C CA . HIS A 1 180 ? -7.468 11.542 -24.838 1.00 34.28 180 HIS A CA 1
ATOM 1445 C C . HIS A 1 180 ? -6.911 10.440 -23.919 1.00 34.28 180 HIS A C 1
ATOM 1447 O O . HIS A 1 180 ? -6.183 10.757 -22.984 1.00 34.28 180 HIS A O 1
ATOM 1453 N N . VAL A 1 181 ? -7.194 9.162 -24.207 1.00 38.69 181 VAL A N 1
ATOM 1454 C CA . VAL A 1 181 ? -6.652 8.010 -23.459 1.00 38.69 181 VAL A CA 1
ATOM 1455 C C . VAL A 1 181 ? -5.261 7.614 -23.966 1.00 38.69 181 VAL A C 1
ATOM 1457 O O . VAL A 1 181 ? -4.385 7.299 -23.178 1.00 38.69 181 VAL A O 1
ATOM 1460 N N . LEU A 1 182 ? -5.010 7.687 -25.277 1.00 34.00 182 LEU A N 1
ATOM 1461 C CA . LEU A 1 182 ? -3.690 7.360 -25.838 1.00 34.00 182 LEU A CA 1
ATOM 1462 C C . LEU A 1 182 ? -2.689 8.520 -25.729 1.00 34.00 182 LEU A C 1
ATOM 1464 O O . LEU A 1 182 ? -1.489 8.293 -25.615 1.00 34.00 182 LEU A O 1
ATOM 1468 N N . THR A 1 183 ? -3.170 9.766 -25.722 1.00 35.09 183 THR A N 1
ATOM 1469 C CA . THR A 1 183 ? -2.316 10.959 -25.572 1.00 35.09 183 THR A CA 1
ATOM 1470 C C . THR A 1 183 ? -1.953 11.219 -24.105 1.00 35.09 183 THR A C 1
ATOM 1472 O O . THR A 1 183 ? -0.921 11.819 -23.842 1.00 35.09 183 THR A O 1
ATOM 1475 N N . SER A 1 184 ? -2.734 10.711 -23.141 1.00 37.62 184 SER A N 1
ATOM 1476 C CA . SER A 1 184 ? -2.403 10.768 -21.702 1.00 37.62 184 SER A CA 1
ATOM 1477 C C . SER A 1 184 ? -1.327 9.760 -21.277 1.00 37.62 184 SER A C 1
ATOM 1479 O O . SER A 1 184 ? -0.720 9.930 -20.228 1.00 37.62 184 SER A O 1
ATOM 1481 N N . ILE A 1 185 ? -1.019 8.765 -22.117 1.00 42.47 185 ILE A N 1
ATOM 1482 C CA . ILE A 1 185 ? 0.140 7.866 -21.956 1.00 42.47 185 ILE A CA 1
ATOM 1483 C C . ILE A 1 185 ? 1.445 8.558 -22.411 1.00 42.47 185 ILE A C 1
ATOM 1485 O O . ILE A 1 185 ? 2.546 8.124 -22.079 1.00 42.47 185 ILE A O 1
ATOM 1489 N N . LEU A 1 186 ? 1.339 9.663 -23.157 1.00 38.19 186 LEU A N 1
ATOM 1490 C CA . LEU A 1 186 ? 2.457 10.430 -23.707 1.00 38.19 186 LEU A CA 1
ATOM 1491 C C . LEU A 1 186 ? 2.666 11.722 -22.902 1.00 38.19 186 LEU A C 1
ATOM 1493 O O . LEU A 1 186 ? 2.560 12.823 -23.436 1.00 38.19 186 LEU A O 1
ATOM 1497 N N . SER A 1 187 ? 2.973 11.597 -21.608 1.00 37.69 187 SER A N 1
ATOM 1498 C CA . SER A 1 187 ? 3.573 12.716 -20.868 1.00 37.69 187 SER A CA 1
ATOM 1499 C C . SER A 1 187 ? 4.900 13.116 -21.548 1.00 37.69 187 SER A C 1
ATOM 1501 O O . SER A 1 187 ? 5.630 12.235 -22.014 1.00 37.69 187 SER A O 1
ATOM 1503 N N . PRO A 1 188 ? 5.256 14.414 -21.635 1.00 36.28 188 PRO A N 1
ATOM 1504 C CA . PRO A 1 188 ? 6.511 14.860 -22.250 1.00 36.28 188 PRO A CA 1
ATOM 1505 C C . PRO A 1 188 ? 7.757 14.480 -21.431 1.00 36.28 188 PRO A C 1
ATOM 1507 O O . PRO A 1 188 ? 8.884 14.719 -21.874 1.00 36.28 188 PRO A O 1
ATOM 1510 N N . HIS A 1 189 ? 7.585 13.880 -20.250 1.00 38.44 189 HIS A N 1
ATOM 1511 C CA . HIS A 1 189 ? 8.679 13.279 -19.503 1.00 38.44 189 HIS A CA 1
ATOM 1512 C C . HIS A 1 189 ? 8.953 11.853 -19.986 1.00 38.44 189 HIS A C 1
ATOM 1514 O O . HIS A 1 189 ? 8.016 11.086 -20.209 1.00 38.44 189 HIS A O 1
ATOM 1520 N N . PRO A 1 190 ? 10.235 11.480 -20.177 1.00 37.03 190 PRO A N 1
ATOM 1521 C CA . PRO A 1 190 ? 10.566 10.141 -20.626 1.00 37.03 190 PRO A CA 1
ATOM 1522 C C . PRO A 1 190 ? 9.938 9.136 -19.651 1.00 37.03 190 PRO A C 1
ATOM 1524 O O . PRO A 1 190 ? 10.102 9.318 -18.441 1.00 37.03 190 PRO A O 1
ATOM 1527 N N . PRO A 1 191 ? 9.234 8.101 -20.152 1.00 50.22 191 PRO A N 1
ATOM 1528 C CA . PRO A 1 191 ? 8.676 7.061 -19.301 1.00 50.22 191 PRO A CA 1
ATOM 1529 C C . PRO A 1 191 ? 9.778 6.569 -18.372 1.00 50.22 191 PRO A C 1
ATOM 1531 O O . PRO A 1 191 ? 10.919 6.382 -18.822 1.00 50.22 191 PRO A O 1
ATOM 1534 N N . SER A 1 192 ? 9.458 6.405 -17.089 1.00 58.94 192 SER A N 1
ATOM 1535 C CA . SER A 1 192 ? 10.417 5.901 -16.119 1.00 58.94 192 SER A CA 1
ATOM 1536 C C . SER A 1 192 ? 11.081 4.647 -16.686 1.00 58.94 192 SER A C 1
ATOM 1538 O O . SER A 1 192 ? 10.444 3.805 -17.326 1.00 58.94 192 SER A O 1
ATOM 1540 N N . ASN A 1 193 ? 12.404 4.538 -16.527 1.00 70.94 193 ASN A N 1
ATOM 1541 C CA . ASN A 1 193 ? 13.198 3.463 -17.138 1.00 70.94 193 ASN A CA 1
ATOM 1542 C C . ASN A 1 193 ? 12.673 2.053 -16.795 1.00 70.94 193 ASN A C 1
ATOM 1544 O O . ASN A 1 193 ? 13.074 1.086 -17.442 1.00 70.94 193 ASN A O 1
ATOM 1548 N N . ILE A 1 194 ? 11.812 1.939 -15.779 1.00 82.44 194 ILE A N 1
ATOM 1549 C CA . ILE A 1 194 ? 11.161 0.713 -15.335 1.00 82.44 194 ILE A CA 1
ATOM 1550 C C . ILE A 1 194 ? 10.058 0.235 -16.289 1.00 82.44 194 ILE A C 1
ATOM 1552 O O . ILE A 1 194 ? 9.992 -0.964 -16.529 1.00 82.44 194 ILE A O 1
ATOM 1556 N N . LEU A 1 195 ? 9.287 1.127 -16.932 1.00 82.88 195 LEU A N 1
ATOM 1557 C CA . LEU A 1 195 ? 8.194 0.752 -17.849 1.00 82.88 195 LEU A CA 1
ATOM 1558 C C . LEU A 1 195 ? 8.675 -0.151 -18.989 1.00 82.88 195 LEU A C 1
ATOM 1560 O O . LEU A 1 195 ? 8.000 -1.095 -19.384 1.00 82.88 195 LEU A O 1
ATOM 1564 N N . ARG A 1 196 ? 9.888 0.104 -19.493 1.00 84.25 196 ARG A N 1
ATOM 1565 C CA . ARG A 1 196 ? 10.512 -0.699 -20.559 1.00 84.25 196 ARG A CA 1
ATOM 1566 C C . ARG A 1 196 ? 11.062 -2.042 -20.074 1.00 84.25 196 ARG A C 1
ATOM 1568 O O . ARG A 1 196 ? 11.413 -2.876 -20.902 1.00 84.25 196 ARG A O 1
ATOM 1575 N N . LYS A 1 197 ? 11.207 -2.221 -18.760 1.00 87.81 197 LYS A N 1
ATOM 1576 C CA . LYS A 1 197 ? 11.725 -3.441 -18.125 1.00 87.81 197 LYS A CA 1
ATOM 1577 C C . LYS A 1 197 ? 10.609 -4.373 -17.655 1.00 87.81 197 LYS A C 1
ATOM 1579 O O . LYS A 1 197 ? 10.915 -5.502 -17.280 1.00 87.81 197 LYS A O 1
ATOM 1584 N N . LEU A 1 198 ? 9.361 -3.904 -17.644 1.00 89.69 198 LEU A N 1
ATOM 1585 C CA . LEU A 1 198 ? 8.220 -4.696 -17.210 1.00 89.69 198 LEU A CA 1
ATOM 1586 C C . LEU A 1 198 ? 8.050 -5.930 -18.117 1.00 89.69 198 LEU A C 1
ATOM 1588 O O . LEU A 1 198 ? 8.081 -5.796 -19.345 1.00 89.69 198 LEU A O 1
ATOM 1592 N N . PRO A 1 199 ? 7.905 -7.135 -17.541 1.00 90.50 199 PRO A N 1
ATOM 1593 C CA . PRO A 1 199 ? 7.608 -8.335 -18.307 1.00 90.50 199 PRO A CA 1
ATOM 1594 C C . PRO A 1 199 ? 6.186 -8.271 -18.880 1.00 90.50 199 PRO A C 1
ATOM 1596 O O . PRO A 1 199 ? 5.368 -7.436 -18.491 1.00 90.50 199 PRO A O 1
ATOM 1599 N N . LYS A 1 200 ? 5.893 -9.169 -19.825 1.00 88.19 200 LYS A N 1
ATOM 1600 C CA . LYS A 1 200 ? 4.522 -9.350 -20.312 1.00 88.19 200 LYS A CA 1
ATOM 1601 C C . LYS A 1 200 ? 3.630 -9.822 -19.167 1.00 88.19 200 LYS A C 1
ATOM 1603 O O . LYS A 1 200 ? 4.098 -10.562 -18.305 1.00 88.19 200 LYS A O 1
ATOM 1608 N N . ASP A 1 201 ? 2.380 -9.374 -19.196 1.00 88.94 201 ASP A N 1
ATOM 1609 C CA . ASP A 1 201 ? 1.332 -9.779 -18.256 1.00 88.94 201 ASP A CA 1
ATOM 1610 C C . ASP A 1 201 ? 1.693 -9.520 -16.783 1.00 88.94 201 ASP A C 1
ATOM 1612 O O . ASP A 1 201 ? 1.232 -10.231 -15.897 1.00 88.94 201 ASP A O 1
ATOM 1616 N N . VAL A 1 202 ? 2.537 -8.509 -16.526 1.00 91.88 202 VAL A N 1
ATOM 1617 C CA . VAL A 1 202 ? 2.872 -8.065 -15.169 1.00 91.88 202 VAL A CA 1
ATOM 1618 C C . VAL A 1 202 ? 1.627 -7.533 -14.461 1.00 91.88 202 VAL A C 1
ATOM 1620 O O . VAL A 1 202 ? 0.856 -6.755 -15.029 1.00 91.88 202 VAL A O 1
ATOM 1623 N N . GLU A 1 203 ? 1.472 -7.903 -13.197 1.00 93.56 203 GLU A N 1
ATOM 1624 C CA . GLU A 1 203 ? 0.450 -7.360 -12.310 1.00 93.56 203 GLU A CA 1
ATOM 1625 C C . GLU A 1 203 ? 1.088 -6.515 -11.200 1.00 93.56 203 GLU A C 1
ATOM 1627 O O . GLU A 1 203 ? 2.263 -6.655 -10.853 1.00 93.56 203 GLU A O 1
ATOM 1632 N N . GLY A 1 204 ? 0.304 -5.592 -10.653 1.00 94.19 204 GLY A N 1
ATOM 1633 C CA . GLY A 1 204 ? 0.727 -4.650 -9.629 1.00 94.19 204 GLY A CA 1
ATOM 1634 C C . GLY A 1 204 ? 0.389 -5.098 -8.209 1.00 94.19 204 GLY A C 1
ATOM 1635 O O . GLY A 1 204 ? -0.682 -5.656 -7.954 1.00 94.19 204 GLY A O 1
ATOM 1636 N N . ALA A 1 205 ? 1.264 -4.774 -7.263 1.00 95.19 205 ALA A N 1
ATOM 1637 C CA . ALA A 1 205 ? 1.009 -4.889 -5.833 1.00 95.19 205 ALA A CA 1
ATOM 1638 C C . ALA A 1 205 ? 1.297 -3.560 -5.118 1.00 95.19 205 ALA A C 1
ATOM 1640 O O . ALA A 1 205 ? 2.413 -3.051 -5.159 1.00 95.19 205 ALA A O 1
ATOM 1641 N N . CYS A 1 206 ? 0.298 -2.997 -4.440 1.00 97.19 206 CYS A N 1
ATOM 1642 C CA . CYS A 1 206 ? 0.439 -1.741 -3.702 1.00 97.19 206 CYS A CA 1
ATOM 1643 C C . CYS A 1 206 ? 0.555 -2.005 -2.194 1.00 97.19 206 CYS A C 1
ATOM 1645 O O . CYS A 1 206 ? -0.279 -2.700 -1.615 1.00 97.19 206 CYS A O 1
ATOM 1647 N N . ILE A 1 207 ? 1.577 -1.445 -1.550 1.00 97.94 207 ILE A N 1
ATOM 1648 C CA . ILE A 1 207 ? 1.863 -1.583 -0.119 1.00 97.94 207 ILE A CA 1
ATOM 1649 C C . ILE A 1 207 ? 1.730 -0.198 0.526 1.00 97.94 207 ILE A C 1
ATOM 1651 O O . ILE A 1 207 ? 2.565 0.675 0.314 1.00 97.94 207 ILE A O 1
ATOM 1655 N N . LEU A 1 208 ? 0.690 0.006 1.331 1.00 97.75 208 LEU A N 1
ATOM 1656 C CA . LEU A 1 208 ? 0.360 1.268 1.995 1.00 97.75 208 LEU A CA 1
ATOM 1657 C C . LEU A 1 208 ? 0.658 1.165 3.494 1.00 97.75 208 LEU A C 1
ATOM 1659 O O . LEU A 1 208 ? -0.036 0.459 4.225 1.00 97.75 208 LEU A O 1
ATOM 1663 N N . ILE A 1 209 ? 1.685 1.873 3.964 1.00 96.31 209 ILE A N 1
ATOM 1664 C CA . ILE A 1 209 ? 2.092 1.892 5.377 1.00 96.31 209 ILE A CA 1
ATOM 1665 C C . ILE A 1 209 ? 1.929 3.301 5.957 1.00 96.31 209 ILE A C 1
ATOM 1667 O O . ILE A 1 209 ? 2.553 4.238 5.469 1.00 96.31 209 ILE A O 1
ATOM 1671 N N . GLY A 1 210 ? 1.142 3.478 7.017 1.00 94.00 210 GLY A N 1
ATOM 1672 C CA . GLY A 1 210 ? 0.914 4.810 7.592 1.00 94.00 210 GLY A CA 1
ATOM 1673 C C . GLY A 1 210 ? 0.810 4.820 9.109 1.00 94.00 210 GLY A C 1
ATOM 1674 O O . GLY A 1 210 ? 0.223 3.914 9.701 1.00 94.00 210 GLY A O 1
ATOM 1675 N N . TYR A 1 211 ? 1.348 5.871 9.737 1.00 92.44 211 TYR A N 1
ATOM 1676 C CA . TYR A 1 211 ? 1.053 6.165 11.138 1.00 92.44 211 TYR A CA 1
ATOM 1677 C C . TYR A 1 211 ? -0.141 7.109 11.207 1.00 92.44 211 TYR A C 1
ATOM 1679 O O . TYR A 1 211 ? -0.068 8.228 10.708 1.00 92.44 211 TYR A O 1
ATOM 1687 N N . ILE A 1 212 ? -1.238 6.654 11.806 1.00 89.88 212 ILE A N 1
ATOM 1688 C CA . ILE A 1 212 ? -2.511 7.377 11.803 1.00 89.88 212 ILE A CA 1
ATOM 1689 C C . ILE A 1 212 ? -2.842 7.849 13.227 1.00 89.88 212 ILE A C 1
ATOM 1691 O O . ILE A 1 212 ? -2.673 7.084 14.187 1.00 89.88 212 ILE A O 1
ATOM 1695 N N . PRO A 1 213 ? -3.291 9.106 13.412 1.00 88.31 213 PRO A N 1
ATOM 1696 C CA . PRO A 1 213 ? -3.785 9.567 14.703 1.00 88.31 213 PRO A CA 1
ATOM 1697 C C . PRO A 1 213 ? -5.100 8.867 15.068 1.00 88.31 213 PRO A C 1
ATOM 1699 O O . PRO A 1 213 ? -5.889 8.488 14.209 1.00 88.31 213 PRO A O 1
ATOM 1702 N N . ASN A 1 214 ? -5.387 8.769 16.363 1.00 86.62 214 ASN A N 1
ATOM 1703 C CA . ASN A 1 214 ? -6.688 8.332 16.884 1.00 86.62 214 ASN A CA 1
ATOM 1704 C C . ASN A 1 214 ? -7.089 6.879 16.587 1.00 86.62 214 ASN A C 1
ATOM 1706 O O . ASN A 1 214 ? -8.227 6.529 16.888 1.00 86.62 214 ASN A O 1
ATOM 1710 N N . ILE A 1 215 ? -6.185 6.035 16.078 1.00 90.94 215 ILE A N 1
ATOM 1711 C CA . ILE A 1 215 ? -6.374 4.580 16.092 1.00 90.94 215 ILE A CA 1
ATOM 1712 C C . ILE A 1 215 ? -5.752 3.965 17.349 1.00 90.94 215 ILE A C 1
ATOM 1714 O O . ILE A 1 215 ? -4.690 4.379 17.811 1.00 90.94 215 ILE A O 1
ATOM 1718 N N . THR A 1 216 ? -6.426 2.978 17.925 1.00 90.94 216 THR A N 1
ATOM 1719 C CA . THR A 1 216 ? -6.088 2.404 19.238 1.00 90.94 216 THR A CA 1
ATOM 1720 C C . THR A 1 216 ? -5.075 1.263 19.178 1.00 90.94 216 THR A C 1
ATOM 1722 O O . THR A 1 216 ? -4.397 0.986 20.168 1.00 90.94 216 THR A O 1
ATOM 1725 N N . ARG A 1 217 ? -4.947 0.596 18.027 1.00 90.62 217 ARG A N 1
ATOM 1726 C CA . ARG A 1 217 ? -4.028 -0.528 17.809 1.00 90.62 217 ARG A CA 1
ATOM 1727 C C . ARG A 1 217 ? -3.581 -0.611 16.348 1.00 90.62 217 ARG A C 1
ATOM 1729 O O . ARG A 1 217 ? -4.297 -0.116 15.483 1.00 90.62 217 ARG A O 1
ATOM 1736 N N . PRO A 1 218 ? -2.435 -1.253 16.054 1.00 91.94 218 PRO A N 1
ATOM 1737 C CA . PRO A 1 218 ? -2.059 -1.559 14.682 1.00 91.94 218 PRO A CA 1
ATOM 1738 C C . PRO A 1 218 ? -3.101 -2.456 14.013 1.00 91.94 218 PRO A C 1
ATOM 1740 O O . PRO A 1 218 ? -3.571 -3.426 14.618 1.00 91.94 218 PRO A O 1
ATOM 1743 N N . VAL A 1 219 ? -3.418 -2.147 12.762 1.00 91.81 219 VAL A N 1
ATOM 1744 C CA . VAL A 1 219 ? -4.374 -2.886 11.939 1.00 91.81 219 VAL A CA 1
ATOM 1745 C C . VAL A 1 219 ? -3.775 -3.123 10.561 1.00 91.81 219 VAL A C 1
ATOM 1747 O O . VAL A 1 219 ? -3.168 -2.225 9.977 1.00 91.81 219 VAL A O 1
ATOM 1750 N N . ALA A 1 220 ? -3.923 -4.347 10.063 1.00 92.31 220 ALA A N 1
ATOM 1751 C CA . ALA A 1 220 ? -3.425 -4.745 8.760 1.00 92.31 220 ALA A CA 1
ATOM 1752 C C . ALA A 1 220 ? -4.551 -5.380 7.949 1.00 92.31 220 ALA A C 1
ATOM 1754 O O . ALA A 1 220 ? -5.268 -6.231 8.464 1.00 92.31 220 ALA A O 1
ATOM 1755 N N . GLN A 1 221 ? -4.660 -5.011 6.678 1.00 91.19 221 GLN A N 1
ATOM 1756 C CA . GLN A 1 221 ? -5.551 -5.655 5.722 1.00 91.19 221 GLN A CA 1
ATOM 1757 C C . GLN A 1 221 ? -4.738 -6.069 4.502 1.00 91.19 221 GLN A C 1
ATOM 1759 O O . GLN A 1 221 ? -4.052 -5.247 3.895 1.00 91.19 221 GLN A O 1
ATOM 1764 N N . PHE A 1 222 ? -4.848 -7.337 4.123 1.00 90.62 222 PHE A N 1
ATOM 1765 C CA . PHE A 1 222 ? -4.363 -7.830 2.842 1.00 90.62 222 PHE A CA 1
ATOM 1766 C C . PHE A 1 222 ? -5.551 -8.089 1.918 1.00 90.62 222 PHE A C 1
ATOM 1768 O O . PHE A 1 222 ? -6.573 -8.624 2.351 1.00 90.62 222 PHE A O 1
ATOM 1775 N N . VAL A 1 223 ? -5.422 -7.686 0.657 1.00 88.94 223 VAL A N 1
ATOM 1776 C CA . VAL A 1 223 ? -6.436 -7.856 -0.381 1.00 88.94 223 VAL A CA 1
ATOM 1777 C C . VAL A 1 223 ? -5.791 -8.492 -1.605 1.00 88.94 223 VAL A C 1
ATOM 1779 O O . VAL A 1 223 ? -4.838 -7.943 -2.160 1.00 88.94 223 VAL A O 1
ATOM 1782 N N . ARG A 1 224 ? -6.368 -9.606 -2.065 1.00 87.75 224 ARG A N 1
ATOM 1783 C CA . ARG A 1 224 ? -6.169 -10.157 -3.411 1.00 87.75 224 ARG A CA 1
ATOM 1784 C C . ARG A 1 224 ? -7.444 -9.957 -4.223 1.00 87.75 224 ARG A C 1
ATOM 1786 O O . ARG A 1 224 ? -8.483 -10.498 -3.859 1.00 87.75 224 ARG A O 1
ATOM 1793 N N . LEU A 1 225 ? -7.359 -9.231 -5.333 1.00 86.31 225 LEU A N 1
ATOM 1794 C CA . LEU A 1 225 ? -8.472 -9.106 -6.272 1.00 86.31 225 LEU A CA 1
ATOM 1795 C C . LEU A 1 225 ? -8.645 -10.396 -7.077 1.00 86.31 225 LEU A C 1
ATOM 1797 O O . LEU A 1 225 ? -7.667 -11.043 -7.457 1.00 86.31 225 LEU A O 1
ATOM 1801 N N . GLU A 1 226 ? -9.894 -10.759 -7.364 1.00 81.44 226 GLU A N 1
ATOM 1802 C CA . GLU A 1 226 ? -10.218 -11.935 -8.184 1.00 81.44 226 GLU A CA 1
ATOM 1803 C C . GLU A 1 226 ? -9.785 -11.750 -9.643 1.00 81.44 226 GLU A C 1
ATOM 1805 O O . GLU A 1 226 ? -9.284 -12.680 -10.273 1.00 81.44 226 GLU A O 1
ATOM 1810 N N . GLN A 1 227 ? -9.895 -10.526 -10.156 1.00 85.25 227 GLN A N 1
ATOM 1811 C CA . GLN A 1 227 ? -9.338 -10.103 -11.437 1.00 85.25 227 GLN A CA 1
ATOM 1812 C C . GLN A 1 227 ? -8.491 -8.857 -11.199 1.00 85.25 227 GLN A C 1
ATOM 1814 O O . GLN A 1 227 ? -8.926 -7.946 -10.490 1.00 85.25 227 GLN A O 1
ATOM 1819 N N . ALA A 1 228 ? -7.276 -8.822 -11.751 1.00 89.94 228 ALA A N 1
ATOM 1820 C CA . ALA A 1 228 ? -6.436 -7.642 -11.629 1.00 89.94 228 ALA A CA 1
ATOM 1821 C C . ALA A 1 228 ? -7.074 -6.471 -12.381 1.00 89.94 228 ALA A C 1
ATOM 1823 O O . ALA A 1 228 ? -7.555 -6.619 -13.505 1.00 89.94 228 ALA A O 1
ATOM 1824 N N . GLN A 1 229 ? -7.075 -5.305 -11.745 1.00 92.19 229 GLN A N 1
ATOM 1825 C CA . GLN A 1 229 ? -7.818 -4.145 -12.214 1.00 92.19 229 GLN A CA 1
ATOM 1826 C C . GLN A 1 229 ? -6.883 -2.956 -12.371 1.00 92.19 229 GLN A C 1
ATOM 1828 O O . GLN A 1 229 ? -6.124 -2.622 -11.462 1.00 92.19 229 GLN A O 1
ATOM 1833 N N . LEU A 1 230 ? -6.963 -2.268 -13.510 1.00 93.19 230 LEU A N 1
ATOM 1834 C CA . LEU A 1 230 ? -6.269 -0.997 -13.680 1.00 93.19 230 LEU A CA 1
ATOM 1835 C C . LEU A 1 230 ? -6.910 0.046 -12.754 1.00 93.19 230 LEU A C 1
ATOM 1837 O O . LEU A 1 230 ? -8.055 0.448 -12.963 1.00 93.19 230 LEU A O 1
ATOM 1841 N N . MET A 1 231 ? -6.171 0.469 -11.730 1.00 92.88 231 MET A N 1
ATOM 1842 C CA . MET A 1 231 ? -6.588 1.503 -10.785 1.00 92.88 231 MET A CA 1
ATOM 1843 C C . MET A 1 231 ? -5.728 2.750 -11.008 1.00 92.88 231 MET A C 1
ATOM 1845 O O . MET A 1 231 ? -4.580 2.767 -10.559 1.00 92.88 231 MET A O 1
ATOM 1849 N N . PRO A 1 232 ? -6.247 3.779 -11.707 1.00 87.94 232 PRO A N 1
ATOM 1850 C CA . PRO A 1 232 ? -5.507 5.014 -11.940 1.00 87.94 232 PRO A CA 1
ATOM 1851 C C . PRO A 1 232 ? -4.987 5.618 -10.634 1.00 87.94 232 PRO A C 1
ATOM 1853 O O . PRO A 1 232 ? -5.643 5.515 -9.596 1.00 87.94 232 PRO A O 1
ATOM 1856 N N . ASP A 1 233 ? -3.803 6.221 -10.706 1.00 86.94 233 ASP A N 1
ATOM 1857 C CA . ASP A 1 233 ? -3.105 6.915 -9.615 1.00 86.94 233 ASP A CA 1
ATOM 1858 C C . ASP A 1 233 ? -2.669 6.034 -8.428 1.00 86.94 233 ASP A C 1
ATOM 1860 O O . ASP A 1 233 ? -1.964 6.509 -7.536 1.00 86.94 233 ASP A O 1
ATOM 1864 N N . LEU A 1 234 ? -3.028 4.744 -8.405 1.00 93.94 234 LEU A N 1
ATOM 1865 C CA . LEU A 1 234 ? -2.612 3.829 -7.341 1.00 93.94 234 LEU A CA 1
ATOM 1866 C C . LEU A 1 234 ? -1.133 3.440 -7.442 1.00 93.94 234 LEU A C 1
ATOM 1868 O O . LEU A 1 234 ? -0.480 3.349 -6.406 1.00 93.94 234 LEU A O 1
ATOM 1872 N N . LEU A 1 235 ? -0.641 3.218 -8.663 1.00 93.81 235 LEU A N 1
ATOM 1873 C CA . LEU A 1 235 ? 0.749 2.872 -8.971 1.00 93.81 235 LEU A CA 1
ATOM 1874 C C . LEU A 1 235 ? 1.366 3.911 -9.922 1.00 93.81 235 LEU A C 1
ATOM 1876 O O . LEU A 1 235 ? 0.632 4.551 -10.680 1.00 93.81 235 LEU A O 1
ATOM 1880 N N . GLU A 1 236 ? 2.696 4.042 -9.933 1.00 90.00 236 GLU A N 1
ATOM 1881 C CA . GLU A 1 236 ? 3.448 4.903 -10.866 1.00 90.00 236 GLU A CA 1
ATOM 1882 C C . GLU A 1 236 ? 3.221 4.469 -12.325 1.00 90.00 236 GLU A C 1
ATOM 1884 O O . GLU A 1 236 ? 3.160 5.286 -13.248 1.00 90.00 236 GLU A O 1
ATOM 1889 N N . VAL A 1 237 ? 3.103 3.156 -12.541 1.00 90.81 237 VAL A N 1
ATOM 1890 C CA . VAL A 1 237 ? 2.988 2.532 -13.863 1.00 90.81 237 VAL A CA 1
ATOM 1891 C C . VAL A 1 237 ? 1.560 2.038 -14.138 1.00 90.81 237 VAL A C 1
ATOM 1893 O O . VAL A 1 237 ? 0.911 1.496 -13.243 1.00 90.81 237 VAL A O 1
ATOM 1896 N N . PRO A 1 238 ? 1.046 2.161 -15.381 1.00 91.25 238 PRO A N 1
ATOM 1897 C CA . PRO A 1 238 ? -0.335 1.823 -15.716 1.00 91.25 238 PRO A CA 1
ATOM 1898 C C . PRO A 1 238 ? -0.502 0.313 -15.950 1.00 91.25 238 PRO A C 1
ATOM 1900 O O . PRO A 1 238 ? -0.784 -0.132 -17.063 1.00 91.25 238 PRO A O 1
ATOM 1903 N N . ILE A 1 239 ? -0.298 -0.480 -14.901 1.00 93.88 239 ILE A N 1
ATOM 1904 C CA . ILE A 1 239 ? -0.471 -1.938 -14.904 1.00 93.88 239 ILE A CA 1
ATOM 1905 C C . ILE A 1 239 ? -1.683 -2.334 -14.048 1.00 93.88 239 ILE A C 1
ATOM 1907 O O . ILE A 1 239 ? -2.058 -1.590 -13.138 1.00 93.88 239 ILE A O 1
ATOM 1911 N N . PRO A 1 240 ? -2.327 -3.482 -14.317 1.00 94.88 240 PRO A N 1
ATOM 1912 C CA . PRO A 1 240 ? -3.459 -3.928 -13.517 1.00 94.88 240 PRO A CA 1
ATOM 1913 C C . PRO A 1 240 ? -2.997 -4.358 -12.117 1.00 94.88 240 PRO A C 1
ATOM 1915 O O . PRO A 1 240 ? -2.112 -5.196 -11.971 1.00 94.88 240 PRO A O 1
ATOM 1918 N N . THR A 1 241 ? -3.601 -3.799 -11.072 1.00 94.44 241 THR A N 1
ATOM 1919 C CA . THR A 1 241 ? -3.301 -4.130 -9.676 1.00 94.44 241 THR A CA 1
ATOM 1920 C C . THR A 1 241 ? -4.012 -5.417 -9.282 1.00 94.44 241 THR A C 1
ATOM 1922 O O . THR A 1 241 ? -5.219 -5.536 -9.472 1.00 94.44 241 THR A O 1
ATOM 1925 N N . ARG A 1 242 ? -3.280 -6.360 -8.688 1.00 91.19 242 ARG A N 1
ATOM 1926 C CA . ARG A 1 242 ? -3.797 -7.616 -8.131 1.00 91.19 242 ARG A CA 1
ATOM 1927 C C . ARG A 1 242 ? -3.842 -7.604 -6.609 1.00 91.19 242 ARG A C 1
ATOM 1929 O O . ARG A 1 242 ? -4.796 -8.122 -6.027 1.00 91.19 242 ARG A O 1
ATOM 1936 N N . PHE A 1 243 ? -2.827 -7.017 -5.975 1.00 91.94 243 PHE A N 1
ATOM 1937 C CA . PHE A 1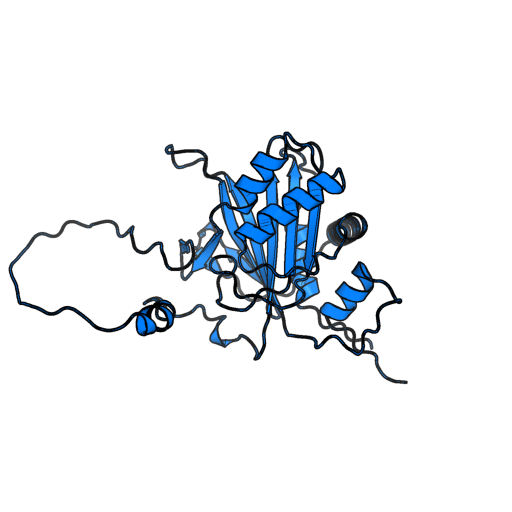 243 ? -2.671 -7.026 -4.521 1.00 91.94 243 PHE A CA 1
ATOM 1938 C C . PHE A 1 243 ? -2.667 -5.623 -3.938 1.00 91.94 243 PHE A C 1
ATOM 1940 O O . PHE A 1 243 ? -2.046 -4.708 -4.479 1.00 91.94 243 PHE A O 1
ATOM 1947 N N . VAL A 1 244 ? -3.313 -5.475 -2.786 1.00 94.31 244 VAL A N 1
ATOM 1948 C CA . VAL A 1 244 ? -3.197 -4.284 -1.945 1.00 94.31 244 VAL A CA 1
ATOM 1949 C C . VAL A 1 244 ? -2.968 -4.731 -0.510 1.00 94.31 244 VAL A C 1
ATOM 1951 O O . VAL A 1 244 ? -3.726 -5.535 0.029 1.00 94.31 244 VAL A O 1
ATOM 1954 N N . PHE A 1 245 ? -1.930 -4.201 0.120 1.00 94.88 245 PHE A N 1
ATOM 1955 C CA . PHE A 1 245 ? -1.673 -4.366 1.541 1.00 94.88 245 PHE A CA 1
ATOM 1956 C C . PHE A 1 245 ? -1.743 -3.011 2.227 1.00 94.88 245 PHE A C 1
ATOM 1958 O O . PHE A 1 245 ? -1.117 -2.056 1.779 1.00 94.88 245 PHE A O 1
ATOM 1965 N N . VAL A 1 246 ? -2.480 -2.939 3.328 1.00 95.75 246 VAL A N 1
ATOM 1966 C CA . VAL A 1 246 ? -2.596 -1.751 4.171 1.00 95.75 246 VAL A CA 1
ATOM 1967 C C . VAL A 1 246 ? -2.116 -2.112 5.565 1.00 95.75 246 VAL A C 1
ATOM 1969 O O . VAL A 1 246 ? -2.585 -3.093 6.135 1.00 95.75 246 VAL A O 1
ATOM 1972 N N . LEU A 1 247 ? -1.222 -1.305 6.132 1.00 95.31 247 LEU A N 1
ATOM 1973 C CA . LEU A 1 247 ? -0.844 -1.358 7.540 1.00 95.31 247 LEU A CA 1
ATOM 1974 C C . LEU A 1 247 ? -0.960 0.039 8.143 1.00 95.31 247 LEU A C 1
ATOM 1976 O O . LEU A 1 247 ? -0.165 0.931 7.835 1.00 95.31 247 LEU A O 1
ATOM 1980 N N . PHE A 1 248 ? -1.925 0.204 9.042 1.00 94.38 248 PHE A N 1
ATOM 1981 C CA . PHE A 1 248 ? -2.053 1.403 9.856 1.00 94.38 248 PHE A CA 1
ATOM 1982 C C . PHE A 1 248 ? -1.534 1.152 11.260 1.00 94.38 248 PHE A C 1
ATOM 1984 O O . PHE A 1 248 ? -1.869 0.155 11.901 1.00 94.38 248 PHE A O 1
ATOM 1991 N N . VAL A 1 249 ? -0.706 2.072 11.740 1.00 92.94 249 VAL A N 1
ATOM 1992 C CA . VAL A 1 249 ? -0.051 1.997 13.045 1.00 92.94 249 VAL A CA 1
ATOM 1993 C C . VAL A 1 249 ? -0.395 3.253 13.853 1.00 92.94 249 VAL A C 1
ATOM 1995 O O . VAL A 1 249 ? -0.363 4.349 13.301 1.00 92.94 249 VAL A O 1
ATOM 1998 N N . PRO A 1 250 ? -0.735 3.155 15.148 1.00 91.81 250 PRO A N 1
ATOM 1999 C CA . PRO A 1 250 ? -0.950 4.339 15.973 1.00 91.81 250 PRO A CA 1
ATOM 2000 C C . PRO A 1 250 ? 0.300 5.226 16.038 1.00 91.81 250 PRO A C 1
ATOM 2002 O O . PRO A 1 250 ? 1.417 4.726 16.216 1.00 91.81 250 PRO A O 1
ATOM 2005 N N . ILE A 1 251 ? 0.127 6.549 15.948 1.00 86.12 251 ILE A N 1
ATOM 2006 C CA . ILE A 1 251 ? 1.220 7.499 16.217 1.00 86.12 251 ILE A CA 1
ATOM 2007 C C . ILE A 1 251 ? 1.763 7.266 17.636 1.00 86.12 251 ILE A C 1
ATOM 2009 O O . ILE A 1 251 ? 1.008 7.060 18.584 1.00 86.12 251 ILE A O 1
ATOM 2013 N N . GLY A 1 252 ? 3.089 7.291 17.784 1.00 76.06 252 GLY A N 1
ATOM 2014 C CA . GLY A 1 252 ? 3.767 7.026 19.058 1.00 76.06 252 GLY A CA 1
ATOM 2015 C C . GLY A 1 252 ? 4.100 5.551 19.294 1.00 76.06 252 GLY A C 1
ATOM 2016 O O . GLY A 1 252 ? 4.804 5.233 20.250 1.00 76.06 252 GLY A O 1
ATOM 2017 N N . HIS A 1 253 ? 3.690 4.648 18.400 1.00 76.56 253 HIS A N 1
ATOM 2018 C CA . HIS A 1 253 ? 4.096 3.245 18.441 1.00 76.56 253 HIS A CA 1
ATOM 2019 C C . HIS A 1 253 ? 5.494 3.049 17.810 1.00 76.56 253 HIS A C 1
ATOM 2021 O O . HIS A 1 253 ? 5.656 2.388 16.783 1.00 76.56 253 HIS A O 1
ATOM 2027 N N . VAL A 1 254 ? 6.517 3.657 18.431 1.00 58.66 254 VAL A N 1
ATOM 2028 C CA . VAL A 1 254 ? 7.899 3.783 17.908 1.00 58.66 254 VAL A CA 1
ATOM 2029 C C . VAL A 1 254 ? 8.603 2.429 17.713 1.00 58.66 254 VAL A C 1
ATOM 2031 O O . VAL A 1 254 ? 9.518 2.312 16.904 1.00 58.66 254 VAL A O 1
ATOM 2034 N N . GLU A 1 255 ? 8.165 1.379 18.415 1.00 53.62 255 GLU A N 1
ATOM 2035 C CA . GLU A 1 255 ? 8.799 0.050 18.378 1.00 53.62 255 GLU A CA 1
ATOM 2036 C C . GLU A 1 255 ? 8.583 -0.721 17.064 1.00 53.62 255 GLU A C 1
ATOM 2038 O O . GLU A 1 255 ? 9.260 -1.718 16.806 1.00 53.62 255 GLU A O 1
ATOM 2043 N N . GLN A 1 256 ? 7.646 -0.291 16.216 1.00 60.72 256 GLN A N 1
ATOM 2044 C CA . GLN A 1 256 ? 7.397 -0.943 14.935 1.00 60.72 256 GLN A CA 1
ATOM 2045 C C . GLN A 1 256 ? 8.062 -0.145 13.829 1.00 60.72 256 GLN A C 1
ATOM 2047 O O . GLN A 1 256 ? 7.576 0.916 13.459 1.00 60.72 256 GLN A O 1
ATOM 2052 N N . ASN A 1 257 ? 9.138 -0.678 13.251 1.00 78.44 257 ASN A N 1
ATOM 2053 C CA . ASN A 1 257 ? 9.618 -0.197 11.963 1.00 78.44 257 ASN A CA 1
ATOM 2054 C C . ASN A 1 257 ? 8.662 -0.703 10.868 1.00 78.44 257 ASN A C 1
ATOM 2056 O O . ASN A 1 257 ? 8.939 -1.685 10.179 1.00 78.44 257 ASN A O 1
ATOM 2060 N N . ALA A 1 258 ? 7.490 -0.071 10.768 1.00 89.06 258 ALA A N 1
ATOM 2061 C CA . ALA A 1 258 ? 6.398 -0.499 9.897 1.00 89.06 258 ALA A CA 1
ATOM 2062 C C . ALA A 1 258 ? 6.812 -0.497 8.417 1.00 89.06 258 ALA A C 1
ATOM 2064 O O . ALA A 1 258 ? 6.412 -1.371 7.649 1.00 89.06 258 ALA A O 1
ATOM 2065 N N . VAL A 1 259 ? 7.705 0.421 8.033 1.00 91.56 259 VAL A N 1
ATOM 2066 C CA . VAL A 1 259 ? 8.309 0.450 6.695 1.00 91.56 259 VAL A CA 1
ATOM 2067 C C . VAL A 1 259 ? 9.084 -0.839 6.419 1.00 91.56 259 VAL A C 1
ATOM 2069 O O . VAL A 1 259 ? 8.977 -1.392 5.329 1.00 91.56 259 VAL A O 1
ATOM 2072 N N . MET A 1 260 ? 9.818 -1.381 7.398 1.00 92.81 260 MET A N 1
ATOM 2073 C CA . MET A 1 260 ? 10.513 -2.663 7.226 1.00 92.81 260 MET A CA 1
ATOM 2074 C C . MET A 1 260 ? 9.559 -3.845 7.056 1.00 92.81 260 MET A C 1
ATOM 2076 O O . MET A 1 260 ? 9.908 -4.779 6.339 1.00 92.81 260 MET A O 1
ATOM 2080 N N . ILE A 1 261 ? 8.368 -3.812 7.666 1.00 93.50 261 ILE A N 1
ATOM 2081 C CA . ILE A 1 261 ? 7.321 -4.822 7.432 1.00 93.50 261 ILE A CA 1
ATOM 2082 C C . ILE A 1 261 ? 6.882 -4.768 5.964 1.00 93.50 261 ILE A C 1
ATOM 2084 O O . ILE A 1 261 ? 6.893 -5.794 5.285 1.00 93.50 261 ILE A O 1
ATOM 2088 N N . GLY A 1 262 ? 6.589 -3.570 5.449 1.00 94.88 262 GLY A N 1
ATOM 2089 C CA . GLY A 1 262 ? 6.258 -3.377 4.037 1.00 94.88 262 GLY A CA 1
ATOM 2090 C C . GLY A 1 262 ? 7.390 -3.809 3.099 1.00 94.88 262 GLY A C 1
ATOM 2091 O O . GLY A 1 262 ? 7.137 -4.487 2.110 1.00 94.88 262 GLY A O 1
ATOM 2092 N N . ARG A 1 263 ? 8.653 -3.508 3.431 1.00 95.19 263 ARG A N 1
ATOM 2093 C CA . ARG A 1 263 ? 9.816 -3.959 2.643 1.00 95.19 263 ARG A CA 1
ATOM 2094 C C . ARG A 1 263 ? 9.968 -5.480 2.63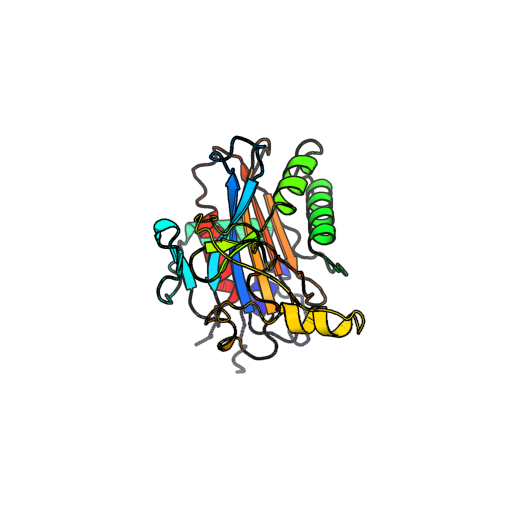2 1.00 95.19 263 ARG A C 1
ATOM 2096 O O . ARG A 1 263 ? 10.377 -6.027 1.614 1.00 95.19 263 ARG A O 1
ATOM 2103 N N . CYS A 1 264 ? 9.638 -6.165 3.731 1.00 94.00 264 CYS A N 1
ATOM 2104 C CA . CYS A 1 264 ? 9.598 -7.629 3.746 1.00 94.00 264 CYS A CA 1
ATOM 2105 C C . CYS A 1 264 ? 8.555 -8.157 2.760 1.00 94.00 264 CYS A C 1
ATOM 2107 O O . CYS A 1 264 ? 8.842 -9.098 2.031 1.00 94.00 264 CYS A O 1
ATOM 2109 N N . LEU A 1 265 ? 7.379 -7.530 2.701 1.00 93.56 265 LEU A N 1
ATOM 2110 C CA . LEU A 1 265 ? 6.335 -7.919 1.758 1.00 93.56 265 LEU A CA 1
ATOM 2111 C C . LEU A 1 265 ? 6.729 -7.631 0.300 1.00 93.56 265 LEU A C 1
ATOM 2113 O O . LEU A 1 265 ? 6.569 -8.500 -0.548 1.00 93.56 265 LEU A O 1
ATOM 2117 N N . GLY A 1 266 ? 7.303 -6.457 0.020 1.00 93.94 266 GLY A N 1
ATOM 2118 C CA . GLY A 1 266 ? 7.805 -6.107 -1.315 1.00 93.94 266 GLY A CA 1
ATOM 2119 C C . GLY A 1 266 ? 8.870 -7.083 -1.818 1.00 93.94 266 GLY A C 1
ATOM 2120 O O . GLY A 1 266 ? 8.819 -7.522 -2.963 1.00 93.94 266 GLY A O 1
ATOM 2121 N N . ALA A 1 267 ? 9.784 -7.492 -0.936 1.00 92.69 267 ALA A N 1
ATOM 2122 C CA . ALA A 1 267 ? 10.775 -8.516 -1.240 1.00 92.69 267 ALA A CA 1
ATOM 2123 C C . ALA A 1 267 ? 10.138 -9.890 -1.502 1.00 92.69 267 ALA A C 1
ATOM 2125 O O . ALA A 1 267 ? 10.501 -10.530 -2.481 1.00 92.69 267 ALA A O 1
ATOM 2126 N N . LEU A 1 268 ? 9.163 -10.312 -0.685 1.00 89.12 268 LEU A N 1
ATOM 2127 C CA . LEU A 1 268 ? 8.436 -11.570 -0.895 1.00 89.12 268 LEU A CA 1
ATOM 2128 C C . LEU A 1 268 ? 7.698 -11.601 -2.240 1.00 89.12 268 LEU A C 1
ATOM 2130 O O . LEU A 1 268 ? 7.658 -12.648 -2.871 1.00 89.12 268 LEU A O 1
ATOM 2134 N N . PHE A 1 269 ? 7.151 -10.472 -2.709 1.00 88.75 269 PHE A N 1
ATOM 2135 C CA . PHE A 1 269 ? 6.469 -10.406 -4.009 1.00 88.75 269 PHE A CA 1
ATOM 2136 C C . PHE A 1 269 ? 7.385 -10.662 -5.212 1.00 88.75 269 PHE A C 1
ATOM 2138 O O . PHE A 1 269 ? 6.884 -11.018 -6.277 1.00 88.75 269 PHE A O 1
ATOM 2145 N N . VAL A 1 270 ? 8.698 -10.472 -5.065 1.00 83.25 270 VAL A N 1
ATOM 2146 C CA . VAL A 1 270 ? 9.680 -10.687 -6.140 1.00 83.25 270 VAL A CA 1
ATOM 2147 C C . VAL A 1 270 ? 10.622 -11.858 -5.869 1.00 83.25 270 VAL A C 1
ATOM 2149 O O . VAL A 1 270 ? 11.559 -12.071 -6.638 1.00 83.25 270 VAL A O 1
ATOM 2152 N N . ASP A 1 271 ? 10.391 -12.600 -4.784 1.00 78.25 271 ASP A N 1
ATOM 2153 C CA . ASP A 1 271 ? 11.212 -13.743 -4.404 1.00 78.25 271 ASP A CA 1
ATOM 2154 C C . ASP A 1 271 ? 10.808 -14.981 -5.210 1.00 78.25 271 ASP A C 1
ATOM 2156 O O . ASP A 1 271 ? 9.704 -15.510 -5.085 1.00 78.25 271 ASP A O 1
ATOM 2160 N N . GLU A 1 272 ? 11.711 -15.445 -6.066 1.00 66.31 272 GLU A N 1
ATOM 2161 C CA . GLU A 1 272 ? 11.569 -16.727 -6.748 1.00 66.31 272 GLU A CA 1
ATOM 2162 C C . GLU A 1 272 ? 12.108 -17.811 -5.801 1.00 66.31 272 GLU A C 1
ATOM 2164 O O . GLU A 1 272 ? 13.318 -18.059 -5.782 1.00 66.31 272 GLU A O 1
ATOM 2169 N N . VAL A 1 273 ? 11.245 -18.453 -5.002 1.00 54.62 273 VAL A N 1
ATOM 2170 C CA . VAL A 1 273 ? 11.692 -19.552 -4.133 1.00 54.62 273 VAL A CA 1
ATOM 2171 C C . VAL A 1 273 ? 12.072 -20.742 -5.011 1.00 54.62 273 VAL A C 1
ATOM 2173 O O . VAL A 1 273 ? 11.232 -21.414 -5.608 1.00 54.62 273 VAL A O 1
ATOM 2176 N N . ARG A 1 274 ? 13.379 -20.982 -5.110 1.00 42.03 274 ARG A N 1
ATOM 2177 C CA . ARG A 1 274 ? 13.945 -22.214 -5.656 1.00 42.03 274 ARG A CA 1
ATOM 2178 C C . ARG A 1 274 ? 14.066 -23.211 -4.509 1.00 42.03 274 ARG A C 1
ATOM 2180 O O . ARG A 1 274 ? 14.800 -22.944 -3.560 1.00 42.03 274 ARG A O 1
ATOM 2187 N N . GLU A 1 275 ? 13.347 -24.325 -4.578 1.00 41.22 275 GLU A N 1
ATOM 2188 C CA . GLU A 1 275 ? 13.727 -25.503 -3.798 1.00 41.22 275 GLU A CA 1
ATOM 2189 C C . GLU A 1 275 ? 14.966 -26.119 -4.478 1.00 41.22 275 GLU A C 1
ATOM 2191 O O . GLU A 1 275 ? 14.933 -26.374 -5.683 1.00 41.22 275 GLU A O 1
ATOM 2196 N N . ASP A 1 276 ? 16.069 -26.253 -3.731 1.00 35.91 276 ASP A N 1
ATOM 2197 C CA . ASP A 1 276 ? 17.304 -26.954 -4.139 1.00 35.91 276 ASP A CA 1
ATOM 2198 C C . ASP A 1 276 ? 17.283 -28.421 -3.669 1.00 35.91 276 ASP A C 1
ATOM 2200 O O . ASP A 1 276 ? 16.810 -28.673 -2.531 1.00 35.91 276 ASP A O 1
#

Foldseek 3Di:
DDFDFQALVNVVCCLQVNPPDPPVPDDDAQAKEWEWEWDFPPPDPPDRFIATETAWIDRQFIWGQPLVFLDTDDGHQDDADPVLVVVLSVQSVLANAEDQDPDAAQLVVQLVQLVVCVVSVVFDPVCSVQSSSRSPGAYFYSAPRDTDQQQPPPPDDDDDDDDDDDDDDDDDDDDDPPVVVVVSVCDVGDQDPVQVVDDPRYAYAYEYEYATEPTDAKHKYKYAYNDFYQHGRRDSDRHGHGIYIYIYGHPPPVVDPRVSSSSVSSSSSNDRDGDD

InterPro domains:
  IPR003020 Bicarbonate transporter, eukaryotic [PTHR11453] (29-273)
  IPR013769 Band 3 cytoplasmic domain [PF07565] (42-273)
  IPR016152 Phosphotransferase/anion transporter [G3DSA:3.40.930.10] (26-276)
  IPR016152 Phosphotransferase/anion transporter [SSF55804] (40-273)

Radius of gyration: 20.85 Å; chains: 1; bounding box: 38×77×55 Å

pLDDT: mean 74.58, std 22.81, range [24.73, 97.94]

Secondary structure (DSSP, 8-state):
-----B-HHHHHHHHHHGGGS-GGG-PPPPEEEEEEEEEE--S-SS---EEEEEEEEESSSEEEEETTTTEEPPPBPPP--HHHHHHHHHHHHHS--------SSHHHHHHHHHHHHHHTTSS-HHHHHHHHHHHHS-EEEEETTEEEETTT-TT---------------------TTHHHHHTT--SSPPPTTGGGPPTT-EEEEEEEEEETT-SS-EEEEEEEEEEEE-TTTSSS--EEEEEEEEEEETT-TT--HHHHHHHHHHHHT--B---

Organism: NCBI:txid241478